Protein AF-A0A8T5KDR8-F1 (afdb_monomer)

Solvent-accessible surface area (backbone atoms only — not comparable to full-atom values): 15799 Å² total; per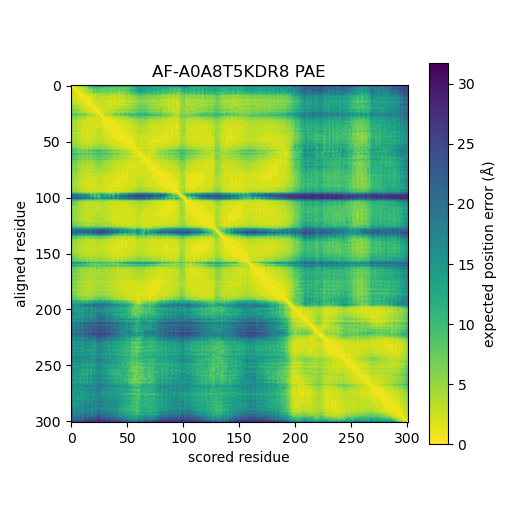-residue (Å²): 111,66,69,58,53,51,52,50,52,50,54,51,49,52,44,47,66,66,10,44,61,39,12,62,75,66,73,31,70,70,49,23,56,54,23,33,52,46,43,41,66,67,39,49,51,50,50,50,51,58,62,57,40,38,59,68,26,56,75,16,45,83,65,28,89,65,48,39,62,42,26,37,43,55,7,51,60,52,39,46,67,54,52,52,42,15,41,53,20,45,42,42,65,73,50,53,54,69,75,94,70,84,51,70,71,38,48,53,17,26,42,49,28,18,53,52,31,38,51,53,30,55,53,47,47,65,63,40,72,81,43,72,65,56,63,73,70,45,53,57,40,45,54,50,18,53,51,26,42,56,50,26,57,52,38,61,74,70,46,90,73,60,72,64,61,55,52,53,53,55,58,69,45,45,64,36,53,52,48,13,53,49,45,6,42,54,52,40,69,69,36,43,81,58,76,82,92,48,33,48,74,64,35,17,62,60,17,53,58,96,73,49,44,68,72,43,85,39,80,53,96,92,38,84,40,83,36,25,69,63,57,50,38,49,53,53,30,51,52,52,38,46,72,77,42,47,68,63,37,44,23,50,50,57,52,44,66,26,43,26,36,63,55,18,70,68,47,80,48,43,67,53,7,40,52,49,46,59,68,40,44,68,60,42,54,52,32,44,51,55,45,49,55,49,56,56,50,61,76,75,108

Radius of gyration: 24.49 Å; Cα contacts (8 Å, |Δi|>4): 351; chains: 1; bounding box: 50×41×76 Å

Secondary structure (DSSP, 8-state):
-HHHHHHHHHHHHHHHHHHHHHHHHHT-HHHHHHHHHHHIIIIIHHHHHHHHGGGGS-SSGGG-TTGGGGGHHHHGGGGHHHHHHHHHHHIIIIII---SS--HHHHHHHHHHHHHHHHHHHHHHHHHTTSTT-GGGGHHHHHHHHHHHHHHHHHHHH----HHHHHHHHHHHHHHHHHHHHHHHHHHHHS-SSPPS--HHHHHTTS-HHHH--EEEEEETTEEEEEEHHHHHHHHHHHHHHHH-HHHHHHHHHHHHHHHHHHHHT--SHHHHHHHHHHHHHHHHHHHHHHHHHHHHHTT-

Sequence (301 aa):
MEFIIASWAIVTGIILGLSLPPALRAKSWRQFFTSAILAVVGILFPLFTFVMSVFLVPEWKGGCHHGWLDCFHVGKLALTPLVLWACGAFYIVQILKPEPKPRVWVDLGVLVGAVTSTACFILGLVIHAFQDGMAWWLLVPFYVAVWYSVLCVRAIRASGLGPVAYLITLAGSLPLWAISMFWSKNHYLSLPDNPPDCFVVTAALRGHEPIVGPFSDVERRGVPRIANSQLATFWKFERLWSLHCPRTHRLFRGTYNRVGPQIAARITSRITADLVYLLLKPAEAFAATIVWFDELKERRT

Foldseek 3Di:
DVVVVVVVVVVVVQLCVLQVVLCVVVVDPVLSVQRSVCCVLQPVVLVCLLLVCCLLAFQAQVLQPPQLLSLLSQLCVLCVVLSVLLSVLSSCVPRNN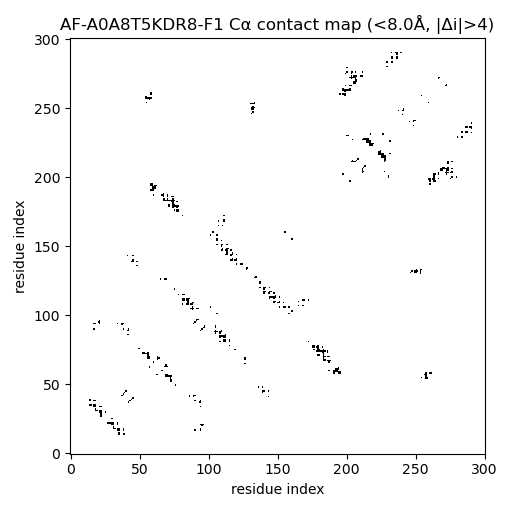DPDDDDLSSLLSLLSQLVSLVVVLVSVCVRCVPAQACVVSSPSSVVSNVVSVVVNVVSVVSDPDDPVSNVVSVVVSVVSVVSSSVRSNVVSVPHHNDQDPDFLLRLLCLADCVQQD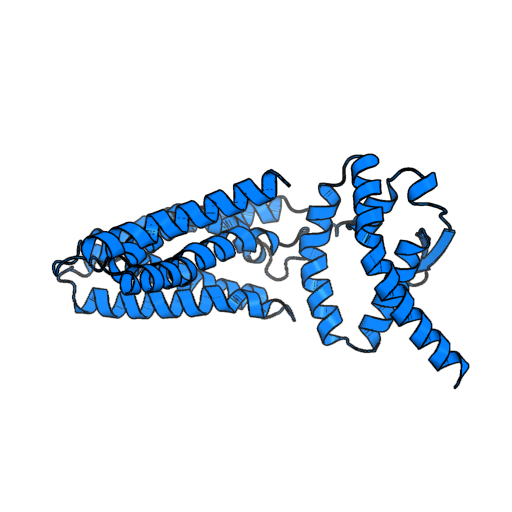DWDWDDDPNDTDIHHPLVVLVSLLLVVCCVPPVSVSSNVCSSRSRNGSVVSVVSDDNVSSSVSSVVCVVVSVVSNVVSVVVVVVVVVD

pLDDT: mean 88.96, std 8.64, range [55.06, 98.25]

Mean predicted aligned error: 8.57 Å

Nearest PDB structures (foldseek):
  7eja-assembly1_R  TM=3.301E-01  e=1.386E+00  Homo sapiens
  3zx6-assembly1_B  TM=1.838E-01  e=2.241E+00  Archaeoglobus fulgidus DSM 4304

Structure (mmCIF, N/CA/C/O backbone):
data_AF-A0A8T5KDR8-F1
#
_entry.id   AF-A0A8T5KDR8-F1
#
loop_
_atom_site.group_PDB
_atom_site.id
_atom_site.type_symbol
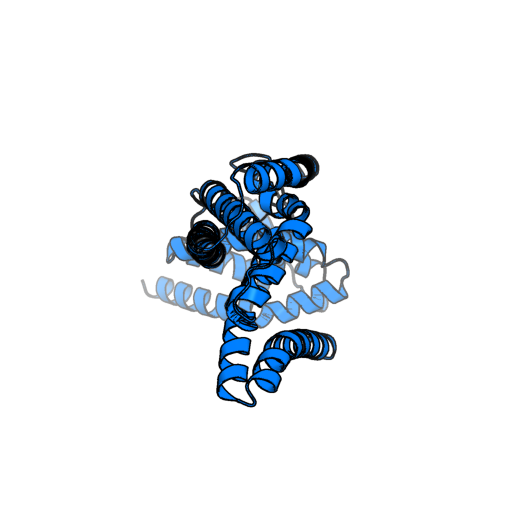_atom_site.label_atom_id
_atom_site.label_alt_id
_atom_site.label_comp_id
_atom_site.label_asym_id
_atom_site.label_entity_id
_atom_site.label_seq_id
_atom_site.pdbx_PDB_ins_code
_atom_site.Cartn_x
_atom_site.Cartn_y
_atom_site.Cartn_z
_atom_site.occupancy
_atom_site.B_iso_or_equiv
_atom_site.auth_seq_id
_atom_site.auth_comp_id
_atom_site.auth_asym_id
_atom_site.auth_atom_id
_atom_site.pdbx_PDB_model_num
ATOM 1 N N . MET A 1 1 ? 15.204 -20.975 -0.986 1.00 64.94 1 MET A N 1
ATOM 2 C CA . MET A 1 1 ? 14.194 -21.817 -0.305 1.00 64.94 1 MET A CA 1
ATOM 3 C C . MET A 1 1 ? 14.026 -21.406 1.157 1.00 64.94 1 MET A C 1
ATOM 5 O O . MET A 1 1 ? 12.906 -21.125 1.559 1.00 64.94 1 MET A O 1
ATOM 9 N N . GLU A 1 2 ? 15.114 -21.242 1.913 1.00 71.88 2 GLU A N 1
ATOM 10 C CA . GLU A 1 2 ? 15.090 -20.835 3.333 1.00 71.88 2 GLU A CA 1
ATOM 11 C C . GLU A 1 2 ? 14.379 -19.501 3.611 1.00 71.88 2 GLU A C 1
ATOM 13 O O . GLU A 1 2 ? 13.547 -19.431 4.506 1.00 71.88 2 GLU A O 1
ATOM 18 N N . PHE A 1 3 ? 14.615 -18.465 2.798 1.00 66.88 3 PHE A N 1
ATOM 19 C CA . PHE A 1 3 ? 13.948 -17.163 2.959 1.00 66.88 3 PHE A CA 1
ATOM 20 C C . PHE A 1 3 ? 12.416 -17.243 2.829 1.00 66.88 3 PHE A C 1
ATOM 22 O O . PHE A 1 3 ? 11.678 -16.585 3.563 1.00 66.88 3 PHE A O 1
ATOM 29 N N . ILE A 1 4 ? 11.931 -18.078 1.905 1.00 70.25 4 ILE A N 1
ATOM 30 C CA . ILE A 1 4 ? 10.496 -18.291 1.687 1.00 70.25 4 ILE A CA 1
ATOM 31 C C . ILE A 1 4 ? 9.903 -19.015 2.898 1.00 70.25 4 ILE A C 1
ATOM 33 O O . ILE A 1 4 ? 8.888 -18.578 3.432 1.00 70.25 4 ILE A O 1
ATOM 37 N N . ILE A 1 5 ? 10.570 -20.068 3.375 1.00 75.38 5 ILE A N 1
ATOM 38 C CA . ILE A 1 5 ? 10.146 -20.833 4.555 1.00 75.38 5 ILE A CA 1
ATOM 39 C C . ILE A 1 5 ? 10.107 -19.936 5.800 1.00 75.38 5 ILE A C 1
ATOM 41 O O . ILE A 1 5 ? 9.108 -19.934 6.516 1.00 75.38 5 ILE A O 1
ATOM 45 N N . ALA A 1 6 ? 11.141 -19.120 6.021 1.00 77.56 6 ALA A N 1
ATOM 46 C CA . ALA A 1 6 ? 11.198 -18.179 7.137 1.00 77.56 6 ALA A CA 1
ATOM 47 C C . ALA A 1 6 ? 10.066 -17.139 7.077 1.00 77.56 6 ALA A C 1
ATOM 49 O O . ALA A 1 6 ? 9.417 -16.867 8.085 1.00 77.56 6 ALA A O 1
ATOM 50 N N . SER A 1 7 ? 9.774 -16.606 5.887 1.00 76.56 7 SER A N 1
ATOM 51 C CA . SER A 1 7 ? 8.686 -15.640 5.690 1.00 76.56 7 SER A CA 1
ATOM 52 C C . SER A 1 7 ? 7.318 -16.250 6.007 1.00 76.56 7 SER A C 1
ATOM 54 O O . SER A 1 7 ? 6.517 -15.645 6.720 1.00 76.56 7 SER A O 1
ATOM 56 N N . TRP A 1 8 ? 7.062 -17.474 5.536 1.00 83.31 8 TRP A N 1
ATOM 57 C CA . TRP A 1 8 ? 5.826 -18.192 5.852 1.00 83.31 8 TRP A CA 1
ATOM 58 C C . TRP A 1 8 ? 5.717 -18.525 7.338 1.00 83.31 8 TRP A C 1
ATOM 60 O O . TRP A 1 8 ? 4.655 -18.322 7.916 1.00 83.31 8 TRP A O 1
ATOM 70 N N . ALA A 1 9 ? 6.811 -18.937 7.982 1.00 85.69 9 ALA A N 1
ATOM 71 C CA . ALA A 1 9 ? 6.829 -19.207 9.417 1.00 85.69 9 ALA A CA 1
ATOM 72 C C . ALA A 1 9 ? 6.465 -17.964 10.247 1.00 85.69 9 ALA A C 1
ATOM 74 O O . ALA A 1 9 ? 5.688 -18.073 11.195 1.00 85.69 9 ALA A O 1
ATOM 75 N N . ILE A 1 10 ? 6.955 -16.779 9.864 1.00 88.12 10 ILE A N 1
ATOM 76 C CA . ILE A 1 10 ? 6.603 -15.510 10.522 1.00 88.12 10 ILE A CA 1
ATOM 77 C C . ILE A 1 10 ? 5.111 -15.213 10.354 1.00 88.12 10 ILE A C 1
ATOM 79 O O . ILE A 1 10 ? 4.425 -14.943 11.340 1.00 88.12 10 ILE A O 1
ATOM 83 N N . VAL A 1 11 ? 4.587 -15.290 9.127 1.00 87.62 11 VAL A N 1
ATOM 84 C CA . VAL A 1 11 ? 3.165 -15.020 8.854 1.00 87.62 11 VAL A CA 1
ATOM 85 C C . VAL A 1 11 ? 2.273 -15.992 9.625 1.00 87.62 11 VAL A C 1
ATOM 87 O O . VAL A 1 11 ? 1.337 -15.563 10.302 1.00 87.62 11 VAL A O 1
ATOM 90 N N . THR A 1 12 ? 2.585 -17.288 9.591 1.00 89.06 12 THR A N 1
ATOM 91 C CA . THR A 1 12 ? 1.861 -18.312 10.352 1.00 89.06 12 THR A CA 1
ATOM 92 C C . THR A 1 12 ? 1.952 -18.053 11.854 1.00 89.06 12 THR A C 1
ATOM 94 O O . THR A 1 12 ? 0.930 -18.101 12.535 1.00 89.06 12 THR A O 1
ATOM 97 N N . GLY A 1 13 ? 3.133 -17.707 12.370 1.00 92.19 13 GLY A N 1
ATOM 98 C CA . GLY A 1 13 ? 3.337 -17.364 13.776 1.00 92.19 13 GLY A CA 1
ATOM 99 C C . GLY A 1 13 ? 2.479 -16.182 14.229 1.00 92.19 13 GLY A C 1
ATOM 100 O O . GLY A 1 13 ? 1.849 -16.256 15.282 1.00 92.19 13 GLY A O 1
ATOM 101 N N . ILE A 1 14 ? 2.372 -15.126 13.415 1.00 92.00 14 ILE A N 1
ATOM 102 C CA . ILE A 1 14 ? 1.524 -13.966 13.725 1.00 92.00 14 ILE A CA 1
ATOM 103 C C . ILE A 1 14 ? 0.040 -14.352 13.710 1.00 92.00 14 ILE A C 1
ATOM 105 O O . ILE A 1 14 ? -0.691 -13.996 14.635 1.00 92.00 14 ILE A O 1
ATOM 109 N N . ILE A 1 15 ? -0.418 -15.106 12.703 1.00 92.88 15 ILE A N 1
ATOM 110 C CA . ILE A 1 15 ? -1.815 -15.569 12.639 1.00 92.88 15 ILE A CA 1
ATOM 111 C C . ILE A 1 15 ? -2.150 -16.400 13.877 1.00 92.88 15 ILE A C 1
ATOM 113 O O . ILE A 1 15 ? -3.181 -16.161 14.508 1.00 92.88 15 ILE A O 1
ATOM 117 N N . LEU A 1 16 ? -1.283 -17.342 14.255 1.00 92.75 16 LEU A N 1
ATOM 118 C CA . LEU A 1 16 ? -1.459 -18.158 15.455 1.00 92.75 16 LEU A CA 1
ATOM 119 C C . LEU A 1 16 ? -1.471 -17.292 16.719 1.00 92.75 16 LEU A C 1
ATOM 121 O O . LEU A 1 16 ? -2.388 -17.417 17.524 1.00 92.75 16 LEU A O 1
ATOM 125 N N . GLY A 1 17 ? -0.526 -16.362 16.866 1.00 92.44 17 GLY A N 1
ATOM 126 C CA . GLY A 1 17 ? -0.451 -15.467 18.024 1.00 92.44 17 GLY A CA 1
ATOM 127 C C . GLY A 1 17 ? -1.697 -14.596 18.216 1.00 92.44 17 GLY A C 1
ATOM 128 O O . GLY A 1 17 ? -2.111 -14.364 19.349 1.00 92.44 17 GLY A O 1
ATOM 129 N N . LEU A 1 18 ? -2.335 -14.160 17.126 1.00 93.31 18 LEU A N 1
ATOM 130 C CA . LEU A 1 18 ? -3.570 -13.371 17.173 1.00 93.31 18 LEU A CA 1
ATOM 131 C C . LEU A 1 18 ? -4.828 -14.244 17.354 1.00 93.31 18 LEU A C 1
ATOM 133 O O . LEU A 1 18 ? -5.781 -13.846 18.016 1.00 93.31 18 LEU A O 1
ATOM 137 N N . SER A 1 19 ? -4.872 -15.442 16.777 1.00 93.12 19 SER A N 1
ATOM 138 C CA . SER A 1 19 ? -6.090 -16.272 16.768 1.00 93.12 19 SER A CA 1
ATOM 139 C C . SER A 1 19 ? -6.195 -17.265 17.925 1.00 93.12 19 SER A C 1
ATOM 141 O O . SER A 1 19 ? -7.303 -17.666 18.290 1.00 93.12 19 SER A O 1
ATOM 143 N N . LEU A 1 20 ? -5.074 -17.648 18.538 1.00 91.94 20 LEU A N 1
ATOM 144 C CA . LEU A 1 20 ? -5.041 -18.643 19.607 1.00 91.94 20 LEU A CA 1
ATOM 145 C C . LEU A 1 20 ? -5.607 -18.127 20.945 1.00 91.94 20 LEU A C 1
ATOM 147 O O . LEU A 1 20 ? -6.417 -18.842 21.535 1.00 91.94 20 LEU A O 1
ATOM 151 N N . PRO A 1 21 ? -5.298 -16.905 21.428 1.00 92.12 21 PRO A N 1
ATOM 152 C CA . PRO A 1 21 ? -5.856 -16.404 22.687 1.00 92.12 21 PRO A CA 1
ATOM 153 C C . PRO A 1 21 ? -7.398 -16.418 22.771 1.00 92.12 21 PRO A C 1
ATOM 155 O O . PRO A 1 21 ? -7.924 -16.944 23.759 1.00 92.12 21 PRO A O 1
ATOM 158 N N . PRO A 1 22 ? -8.165 -15.918 21.773 1.00 88.94 22 PRO A N 1
ATOM 159 C CA . PRO A 1 22 ? -9.626 -16.002 21.823 1.00 88.94 22 PRO A CA 1
ATOM 160 C C . PRO A 1 22 ? -10.134 -17.445 21.699 1.00 88.94 22 PRO A C 1
ATOM 162 O O . PRO A 1 22 ? -11.137 -17.794 22.323 1.00 88.94 22 PRO A O 1
ATOM 165 N N . ALA A 1 23 ? -9.440 -18.303 20.945 1.00 90.00 23 ALA A N 1
ATOM 166 C CA . ALA A 1 23 ? -9.793 -19.714 20.808 1.00 90.00 23 ALA A CA 1
ATOM 167 C C . ALA A 1 23 ? -9.641 -20.488 22.121 1.00 90.00 23 ALA A C 1
ATOM 169 O O . ALA A 1 23 ? -10.533 -21.255 22.484 1.00 90.00 23 ALA A O 1
ATOM 170 N N . LEU A 1 24 ? -8.545 -20.251 22.849 1.00 90.56 24 LEU A N 1
ATOM 171 C CA . LEU A 1 24 ? -8.293 -20.845 24.160 1.00 90.56 24 LEU A CA 1
ATOM 172 C C . LEU A 1 24 ? -9.317 -20.361 25.189 1.00 90.56 24 LEU A C 1
ATOM 174 O O . LEU A 1 24 ? -9.856 -21.174 25.938 1.00 90.56 24 LEU A O 1
ATOM 178 N N . ARG A 1 25 ? -9.653 -19.062 25.182 1.00 88.25 25 ARG A N 1
ATOM 179 C CA . ARG A 1 25 ? -10.674 -18.494 26.079 1.00 88.25 25 ARG A CA 1
ATOM 180 C C . ARG A 1 25 ? -12.060 -19.093 25.833 1.00 88.25 25 ARG A C 1
ATOM 182 O O . ARG A 1 25 ? -12.767 -19.394 26.788 1.00 88.25 25 ARG A O 1
ATOM 189 N N . ALA A 1 26 ? -12.439 -19.280 24.570 1.00 87.69 26 ALA A N 1
ATOM 190 C CA . ALA A 1 26 ? -13.730 -19.851 24.185 1.00 87.69 26 ALA A CA 1
ATOM 191 C C . ALA A 1 26 ? -13.743 -21.392 24.134 1.00 87.69 26 ALA A C 1
ATOM 193 O O . ALA A 1 26 ? -14.794 -21.974 23.872 1.00 87.69 26 ALA A O 1
ATOM 194 N N . LYS A 1 27 ? -12.586 -22.049 24.317 1.00 89.31 27 LYS A N 1
ATOM 195 C CA . LYS A 1 27 ? -12.373 -23.494 24.108 1.00 89.31 27 LYS A CA 1
ATOM 196 C C . LYS A 1 27 ? -12.991 -24.007 22.793 1.00 89.31 27 LYS A C 1
ATOM 198 O O . LYS A 1 27 ? -13.597 -25.074 22.756 1.00 89.31 27 LYS A O 1
ATOM 203 N N . SER A 1 28 ? -12.871 -23.233 21.709 1.00 91.75 28 SER A N 1
ATOM 204 C CA . SER A 1 28 ? -13.583 -23.490 20.448 1.00 91.75 28 SER A CA 1
ATOM 205 C C . SER A 1 28 ? -12.704 -23.292 19.215 1.00 91.75 28 SER A C 1
ATOM 207 O O . SER A 1 2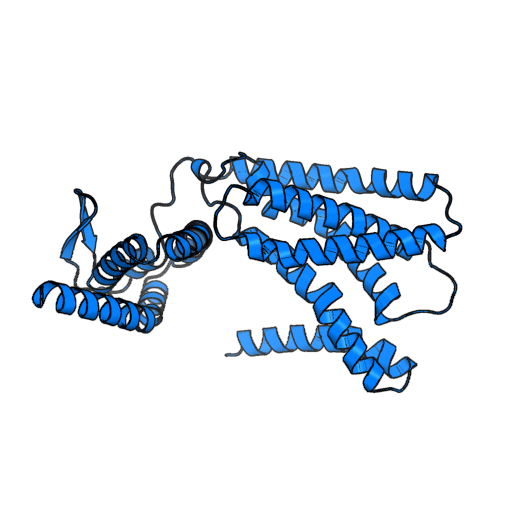8 ? -12.208 -22.197 18.946 1.00 91.75 28 SER A O 1
ATOM 209 N N . TRP A 1 29 ? -12.601 -24.338 18.391 1.00 90.31 29 TRP A N 1
ATOM 210 C CA . TRP A 1 29 ? -11.927 -24.285 17.089 1.00 90.31 29 TRP A CA 1
ATOM 211 C C . TRP A 1 29 ? -12.653 -23.396 16.074 1.00 90.31 29 TRP A C 1
ATOM 213 O O . TRP A 1 29 ? -12.018 -22.771 15.230 1.00 90.31 29 TRP A O 1
ATOM 223 N N . ARG A 1 30 ? -13.981 -23.254 16.174 1.00 90.62 30 ARG A N 1
ATOM 224 C CA . ARG A 1 30 ? -14.721 -22.304 15.324 1.00 90.62 30 ARG A CA 1
ATOM 225 C C . ARG A 1 30 ? -14.292 -20.864 15.607 1.00 90.62 30 ARG A C 1
ATOM 227 O O . ARG A 1 30 ? -14.120 -20.077 14.676 1.00 90.62 30 ARG A O 1
ATOM 234 N N . GLN A 1 31 ? -14.064 -20.537 16.882 1.00 91.00 31 GLN A N 1
ATOM 235 C CA . GLN A 1 31 ? -13.554 -19.226 17.280 1.00 91.00 31 GLN A CA 1
ATOM 236 C C . GLN A 1 31 ? -12.124 -19.006 16.775 1.00 91.00 31 GLN A C 1
ATOM 238 O O . GLN A 1 31 ? -11.821 -17.900 16.333 1.00 91.00 31 GLN A O 1
ATOM 243 N N . PHE A 1 32 ? -11.278 -20.043 16.770 1.00 93.25 32 PHE A N 1
ATOM 244 C CA . PHE A 1 32 ? -9.942 -19.988 16.169 1.00 93.25 32 PHE A CA 1
ATOM 245 C C . PHE A 1 32 ? -9.997 -19.579 14.693 1.00 93.25 32 PHE A C 1
ATOM 247 O O . PHE A 1 32 ? -9.437 -18.546 14.332 1.00 93.25 32 PHE A O 1
ATOM 254 N N . PHE A 1 33 ? -10.727 -20.321 13.851 1.00 94.19 33 PHE A N 1
ATOM 255 C CA . PHE A 1 33 ? -10.805 -20.026 12.413 1.00 94.19 33 PHE A CA 1
ATOM 256 C C . PHE A 1 33 ? -11.415 -18.649 12.133 1.00 94.19 33 PHE A C 1
ATOM 258 O O . PHE A 1 33 ? -10.910 -17.907 11.293 1.00 94.19 33 PHE A O 1
ATOM 265 N N . THR A 1 34 ? -12.451 -18.266 12.882 1.00 93.69 34 THR A N 1
ATOM 266 C CA . THR A 1 34 ? -13.064 -16.935 12.754 1.00 93.69 34 THR A CA 1
ATOM 267 C C . THR A 1 34 ? -12.065 -15.831 13.111 1.00 93.69 34 THR A C 1
ATOM 269 O O . THR A 1 34 ? -11.929 -14.849 12.384 1.00 93.69 34 THR A O 1
ATOM 272 N N . SER A 1 35 ? -11.316 -16.011 14.202 1.00 93.69 35 SER A N 1
ATOM 273 C CA . SER A 1 35 ? -10.284 -15.068 14.652 1.00 93.69 35 SER A CA 1
ATOM 274 C C . SER A 1 35 ? -9.114 -14.992 13.673 1.00 93.69 35 SER A C 1
ATOM 276 O O . SER A 1 35 ? -8.600 -13.906 13.432 1.00 93.69 35 SER A O 1
ATOM 278 N N . ALA A 1 36 ? -8.723 -16.117 13.070 1.00 94.56 36 ALA A N 1
ATOM 279 C CA . ALA A 1 36 ? -7.682 -16.170 12.048 1.00 94.56 36 ALA A CA 1
ATOM 280 C C . ALA A 1 36 ? -8.088 -15.388 10.790 1.00 94.56 36 ALA A C 1
ATOM 282 O O . ALA A 1 36 ? -7.317 -14.556 10.317 1.00 94.56 36 ALA A O 1
ATOM 283 N N . ILE A 1 37 ? -9.317 -15.577 10.293 1.00 96.25 37 ILE A N 1
ATOM 284 C CA . ILE A 1 37 ? -9.840 -14.816 9.145 1.00 96.25 37 ILE A CA 1
ATOM 285 C C . ILE A 1 37 ? -9.878 -13.317 9.467 1.00 96.25 37 ILE A C 1
ATOM 287 O O . ILE A 1 37 ? -9.397 -12.504 8.678 1.00 96.25 37 ILE A O 1
ATOM 291 N N . LEU A 1 38 ? -10.392 -12.941 10.641 1.00 95.62 38 LEU A N 1
ATOM 292 C CA . LEU A 1 38 ? -10.438 -11.541 11.072 1.00 95.62 38 LEU A CA 1
ATOM 293 C C . LEU A 1 38 ? -9.041 -10.931 11.241 1.00 95.62 38 LEU A C 1
ATOM 295 O O . LEU A 1 38 ? -8.848 -9.770 10.889 1.00 95.62 38 LEU A O 1
ATOM 299 N N . ALA A 1 39 ? -8.059 -11.689 11.733 1.00 95.69 39 ALA A N 1
ATOM 300 C CA . ALA A 1 39 ? -6.674 -11.235 11.838 1.00 95.69 39 ALA A CA 1
ATOM 301 C C . ALA A 1 39 ? -6.052 -11.000 10.456 1.00 95.69 39 ALA A C 1
ATOM 303 O O . ALA A 1 39 ? -5.393 -9.983 10.236 1.00 95.69 39 ALA A O 1
ATOM 304 N N . VAL A 1 40 ? -6.299 -11.898 9.500 1.00 95.12 40 VAL A N 1
ATOM 305 C CA . VAL A 1 40 ? -5.804 -11.745 8.127 1.00 95.12 40 VAL A CA 1
ATOM 306 C C . VAL A 1 40 ? -6.425 -10.518 7.461 1.00 95.12 40 VAL A C 1
ATOM 308 O O . VAL A 1 40 ? -5.699 -9.642 6.996 1.00 95.12 40 VAL A O 1
ATOM 311 N N . VAL A 1 41 ? -7.754 -10.417 7.451 1.00 96.38 41 VAL A N 1
ATOM 312 C CA . VAL A 1 41 ? -8.473 -9.362 6.714 1.00 96.38 41 VAL A CA 1
ATOM 313 C C . VAL A 1 41 ? -8.406 -8.007 7.426 1.00 96.38 41 VAL A C 1
ATOM 315 O O . VAL A 1 41 ? -8.332 -6.968 6.772 1.00 96.38 41 VAL A O 1
ATOM 318 N N . GLY A 1 42 ? -8.434 -7.992 8.758 1.00 94.81 42 GLY A N 1
ATOM 319 C CA . GLY A 1 42 ? -8.506 -6.769 9.560 1.00 94.81 42 GLY A CA 1
ATOM 320 C C . GLY A 1 42 ? -7.159 -6.208 10.016 1.00 94.81 42 GLY A C 1
ATOM 321 O O . GLY A 1 42 ? -7.092 -5.035 10.377 1.00 94.81 42 GLY A O 1
ATOM 322 N N . ILE A 1 43 ? -6.087 -7.012 10.004 1.00 96.38 43 ILE A N 1
ATOM 323 C CA . ILE A 1 43 ? -4.763 -6.595 10.496 1.00 96.38 43 ILE A CA 1
ATOM 324 C C . ILE A 1 43 ? -3.681 -6.849 9.447 1.00 96.38 43 ILE A C 1
ATOM 326 O O . ILE A 1 43 ? -3.064 -5.897 8.973 1.00 96.38 43 ILE A O 1
ATOM 330 N N . LEU A 1 44 ? -3.459 -8.102 9.040 1.00 95.25 44 LEU A N 1
ATOM 331 C CA . LEU A 1 44 ? -2.317 -8.443 8.183 1.00 95.25 44 LEU A CA 1
ATOM 332 C C . LEU A 1 44 ? -2.415 -7.828 6.790 1.00 95.25 44 LEU A C 1
ATOM 334 O O . LEU A 1 44 ? -1.460 -7.210 6.331 1.00 95.25 44 LEU A O 1
ATOM 338 N N . PHE A 1 45 ? -3.555 -7.969 6.118 1.00 94.31 45 PHE A N 1
ATOM 339 C CA . PHE A 1 45 ? -3.723 -7.466 4.758 1.00 94.31 45 PHE A CA 1
ATOM 340 C C . PHE A 1 45 ? -3.717 -5.925 4.681 1.00 94.31 45 PHE A C 1
ATOM 342 O O . PHE A 1 45 ? -3.042 -5.379 3.799 1.00 94.31 45 PHE A O 1
ATOM 349 N N . PRO A 1 46 ? -4.342 -5.195 5.630 1.00 96.56 46 PRO A N 1
ATOM 350 C CA . PRO A 1 46 ? -4.180 -3.748 5.752 1.00 96.56 46 PRO A CA 1
ATOM 351 C C . PRO A 1 46 ? -2.738 -3.312 6.017 1.00 96.56 46 PRO A C 1
ATOM 353 O O . PRO A 1 46 ? -2.258 -2.412 5.332 1.00 96.56 46 PRO A O 1
ATOM 356 N N . LEU A 1 47 ? -2.026 -3.953 6.954 1.00 96.19 47 LEU A N 1
ATOM 357 C CA . LEU A 1 47 ? -0.624 -3.625 7.249 1.00 96.19 47 LEU A CA 1
ATOM 358 C C . LEU A 1 47 ? 0.285 -3.902 6.051 1.00 96.19 47 LEU A C 1
ATOM 360 O O . LEU A 1 47 ? 1.111 -3.064 5.696 1.00 96.19 47 LEU A O 1
ATOM 364 N N . PHE A 1 48 ? 0.092 -5.042 5.388 1.00 93.94 48 PHE A N 1
ATOM 365 C CA . PHE A 1 48 ? 0.800 -5.376 4.159 1.00 93.94 48 PHE A CA 1
ATOM 366 C C . PHE A 1 48 ? 0.569 -4.306 3.094 1.00 93.94 48 PHE A C 1
ATOM 368 O O . PHE A 1 48 ? 1.524 -3.763 2.552 1.00 93.94 48 PHE A O 1
ATOM 375 N N . THR A 1 49 ? -0.687 -3.937 2.837 1.00 93.00 49 THR A N 1
ATOM 376 C CA . THR A 1 49 ? -1.006 -2.913 1.833 1.00 93.00 49 THR A CA 1
ATOM 377 C C . THR A 1 49 ? -0.431 -1.549 2.214 1.00 93.00 49 THR A C 1
ATOM 379 O O . THR A 1 49 ? 0.103 -0.837 1.362 1.00 93.00 49 THR A O 1
ATOM 382 N N . PHE A 1 50 ? -0.495 -1.188 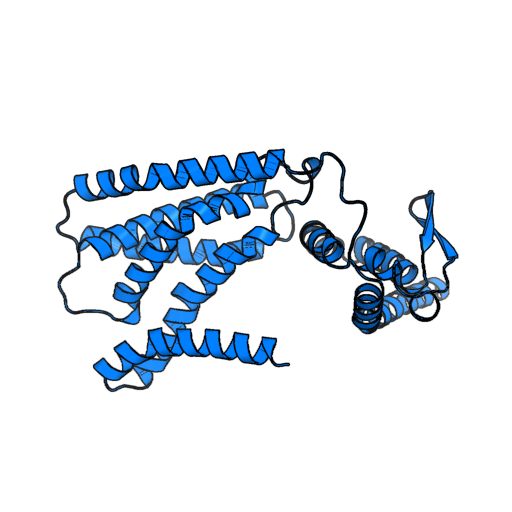3.496 1.00 94.88 50 PHE A N 1
ATOM 383 C CA . PHE A 1 50 ? 0.066 0.050 4.023 1.00 94.88 50 PHE A CA 1
ATOM 384 C C . PHE A 1 50 ? 1.574 0.142 3.765 1.00 94.88 50 PHE A C 1
ATOM 386 O O . PHE A 1 50 ? 2.024 1.154 3.235 1.00 94.88 50 PHE A O 1
ATOM 393 N N . VAL A 1 51 ? 2.333 -0.921 4.041 1.00 93.06 51 VAL A N 1
ATOM 394 C CA . VAL A 1 51 ? 3.786 -0.959 3.809 1.00 93.06 51 VAL A CA 1
ATOM 395 C C . VAL A 1 51 ? 4.117 -1.052 2.318 1.00 93.06 51 VAL A C 1
ATOM 397 O O . VAL A 1 51 ? 4.911 -0.269 1.806 1.00 93.06 51 VAL A O 1
ATOM 400 N N . MET A 1 52 ? 3.484 -1.969 1.586 1.00 88.81 52 MET A N 1
ATOM 401 C CA . MET A 1 52 ? 3.831 -2.253 0.186 1.00 88.81 52 MET A CA 1
ATOM 402 C C . MET A 1 52 ? 3.475 -1.118 -0.768 1.00 88.81 52 MET A C 1
ATOM 404 O O . MET A 1 52 ? 4.078 -0.982 -1.828 1.00 88.81 52 MET A O 1
ATOM 408 N N . SER A 1 53 ? 2.533 -0.263 -0.391 1.00 89.44 53 SER A N 1
ATOM 409 C CA . SER A 1 53 ? 2.198 0.910 -1.194 1.00 89.44 53 SER A CA 1
ATOM 410 C C . SER A 1 53 ? 3.357 1.897 -1.398 1.00 89.44 53 SER A C 1
ATOM 412 O O . SER A 1 53 ? 3.288 2.698 -2.322 1.00 89.44 53 SER A O 1
ATOM 414 N N . VAL A 1 54 ? 4.437 1.829 -0.605 1.00 88.69 54 VAL A N 1
ATOM 415 C CA . VAL A 1 54 ? 5.673 2.609 -0.824 1.00 88.69 54 VAL A CA 1
ATOM 416 C C . VAL A 1 54 ? 6.225 2.394 -2.235 1.00 88.69 54 VAL A C 1
ATOM 418 O O . VAL A 1 54 ? 6.700 3.332 -2.865 1.00 88.69 54 VAL A O 1
ATOM 421 N N . PHE A 1 55 ? 6.075 1.186 -2.783 1.00 83.19 55 PHE A N 1
ATOM 422 C CA . PHE A 1 55 ? 6.496 0.852 -4.147 1.00 83.19 55 PHE A CA 1
ATOM 423 C C . PHE A 1 55 ? 5.621 1.491 -5.242 1.00 83.19 55 PHE A C 1
ATOM 425 O O . PHE A 1 55 ? 5.889 1.323 -6.429 1.00 83.19 55 PHE A O 1
ATOM 432 N N . LEU A 1 56 ? 4.563 2.217 -4.865 1.00 82.69 56 LEU A N 1
ATOM 433 C CA . LEU A 1 56 ? 3.720 2.981 -5.785 1.00 82.69 56 LEU A CA 1
ATOM 434 C C . LEU A 1 56 ? 4.226 4.416 -5.997 1.00 82.69 56 LEU A C 1
ATOM 436 O O . LEU A 1 56 ? 3.670 5.124 -6.839 1.00 82.69 56 LEU A O 1
ATOM 440 N N . VAL A 1 57 ? 5.245 4.858 -5.252 1.00 85.19 57 VAL A N 1
ATOM 441 C CA . VAL A 1 57 ? 5.846 6.181 -5.454 1.00 85.19 57 VAL A CA 1
ATOM 442 C C . VAL A 1 57 ? 6.605 6.220 -6.791 1.00 85.19 57 VAL A C 1
ATOM 444 O O . VAL A 1 57 ? 7.276 5.246 -7.134 1.00 85.19 57 VAL A O 1
ATOM 447 N N . PRO A 1 58 ? 6.477 7.299 -7.587 1.00 82.94 58 PRO A N 1
ATOM 448 C CA . PRO A 1 58 ? 7.272 7.478 -8.799 1.00 82.94 58 PRO A CA 1
ATOM 449 C C . PRO A 1 58 ? 8.775 7.621 -8.516 1.00 82.94 58 PRO A C 1
ATOM 451 O O . PRO A 1 58 ? 9.174 8.252 -7.548 1.00 82.94 58 PRO A O 1
ATOM 454 N N . GLU A 1 59 ? 9.603 7.113 -9.428 1.00 80.81 59 GLU A N 1
ATOM 455 C CA . GLU A 1 59 ? 11.073 7.111 -9.302 1.00 80.81 59 GLU A CA 1
ATOM 456 C C . GLU A 1 59 ? 11.752 8.413 -9.750 1.00 80.81 59 GLU A C 1
ATOM 458 O O . GLU A 1 59 ? 12.969 8.537 -9.667 1.00 80.81 59 GLU A O 1
ATOM 463 N N . TRP A 1 60 ? 10.991 9.375 -10.272 1.00 83.38 60 TRP A N 1
ATOM 464 C CA . TRP A 1 60 ? 11.505 10.645 -10.784 1.00 83.38 60 TRP A CA 1
ATOM 465 C C . TRP A 1 60 ? 10.414 11.721 -10.740 1.00 83.38 60 TRP A C 1
ATOM 467 O O . TRP A 1 60 ? 9.220 11.397 -10.776 1.00 83.38 60 TRP A O 1
ATOM 477 N N . LYS A 1 61 ? 10.799 13.002 -10.695 1.00 85.25 61 LYS A N 1
ATOM 478 C CA . LYS A 1 61 ? 9.858 14.110 -10.450 1.00 85.25 61 LYS A CA 1
ATOM 479 C C . LYS A 1 61 ? 8.786 14.262 -11.523 1.00 85.25 61 LYS A C 1
ATOM 481 O O . LYS A 1 61 ? 7.637 14.518 -11.184 1.00 85.25 61 LYS A O 1
ATOM 486 N N . GLY A 1 62 ? 9.105 14.062 -12.802 1.00 82.25 62 GLY A N 1
ATOM 487 C CA . GLY A 1 62 ? 8.098 14.161 -13.866 1.00 82.25 62 GLY A CA 1
ATOM 488 C C . GLY A 1 62 ? 7.099 12.997 -13.900 1.00 82.25 62 GLY A C 1
ATOM 489 O O . GLY A 1 62 ? 6.113 13.066 -14.629 1.00 82.25 62 GLY A O 1
ATOM 490 N N . GLY A 1 63 ? 7.305 11.947 -13.094 1.00 80.19 63 GLY A N 1
ATOM 491 C CA . GLY A 1 63 ? 6.296 10.919 -12.823 1.00 80.19 63 GLY A CA 1
ATOM 492 C C . GLY A 1 63 ? 5.291 11.308 -11.729 1.00 80.19 63 GLY A C 1
ATOM 493 O O . GLY A 1 63 ? 4.310 10.587 -11.527 1.00 80.19 63 GLY A O 1
ATOM 494 N N . CYS A 1 64 ? 5.530 12.416 -11.021 1.00 85.81 64 CYS A N 1
ATOM 495 C CA . CYS A 1 64 ? 4.657 12.955 -9.984 1.00 85.81 64 CYS A CA 1
ATOM 496 C C . CYS A 1 64 ? 3.721 14.030 -10.566 1.00 85.81 64 CYS A C 1
ATOM 498 O O . CYS A 1 64 ? 4.072 15.206 -10.645 1.00 85.81 64 CYS A O 1
ATOM 500 N N . HIS A 1 65 ? 2.507 13.639 -10.945 1.00 86.19 65 HIS A N 1
ATOM 501 C CA . HIS A 1 65 ? 1.482 14.541 -11.477 1.00 86.19 65 HIS A CA 1
ATOM 502 C C . HIS A 1 65 ? 0.963 15.559 -10.449 1.00 86.19 65 HIS A C 1
ATOM 504 O O . HIS A 1 65 ? 0.585 16.666 -10.823 1.00 86.19 65 HIS A O 1
ATOM 510 N N . HIS A 1 66 ? 0.972 15.211 -9.161 1.00 89.50 66 HIS A N 1
ATOM 511 C CA . HIS A 1 66 ? 0.549 16.068 -8.048 1.00 89.50 66 HIS A CA 1
ATOM 512 C C . HIS A 1 66 ? 1.744 16.553 -7.212 1.00 89.50 66 HIS A C 1
ATOM 514 O O . HIS A 1 66 ? 1.601 16.909 -6.037 1.00 89.50 66 HIS A O 1
ATOM 520 N N . GLY A 1 67 ? 2.946 16.535 -7.795 1.00 89.44 67 GLY A N 1
ATOM 521 C CA . GLY A 1 67 ? 4.185 16.888 -7.111 1.00 89.44 67 GLY A CA 1
ATOM 522 C C . GLY A 1 67 ? 4.429 16.003 -5.887 1.00 89.44 67 GLY A C 1
ATOM 523 O O . GLY A 1 67 ? 4.317 14.779 -5.939 1.00 89.44 67 GLY A O 1
ATOM 524 N N . TRP A 1 68 ? 4.737 16.622 -4.748 1.00 93.00 68 TRP A N 1
ATOM 525 C CA . TRP A 1 68 ? 5.089 15.882 -3.534 1.00 93.00 68 TRP A CA 1
ATOM 526 C C . TRP A 1 68 ? 3.959 15.007 -2.971 1.00 93.00 68 TRP A C 1
ATOM 528 O O . TRP A 1 68 ? 4.245 14.075 -2.217 1.00 93.00 68 TRP A O 1
ATOM 538 N N . LEU A 1 69 ? 2.694 15.260 -3.333 1.00 92.50 69 LEU A N 1
ATOM 539 C CA . LEU A 1 69 ? 1.562 14.449 -2.872 1.00 92.50 69 LEU A CA 1
ATOM 540 C C . LEU A 1 69 ? 1.647 13.003 -3.374 1.00 92.50 69 LEU A C 1
ATOM 542 O O . LEU A 1 69 ? 1.285 12.089 -2.639 1.00 92.50 69 LEU A O 1
ATOM 546 N N . ASP A 1 70 ? 2.207 12.762 -4.562 1.00 88.88 70 ASP A N 1
ATOM 547 C CA . ASP A 1 70 ? 2.384 11.397 -5.081 1.00 88.88 70 ASP A CA 1
ATOM 548 C C . ASP A 1 70 ? 3.421 10.592 -4.273 1.00 88.88 70 ASP A C 1
ATOM 550 O O . ASP A 1 70 ? 3.428 9.360 -4.305 1.00 88.88 70 ASP A O 1
ATOM 554 N N . CYS A 1 71 ? 4.258 11.277 -3.484 1.00 91.94 71 CYS A N 1
ATOM 555 C CA . CYS A 1 71 ? 5.203 10.672 -2.543 1.00 91.94 71 CYS A CA 1
ATOM 556 C C . CYS A 1 71 ? 4.575 10.365 -1.171 1.00 91.94 71 CYS A C 1
ATOM 558 O O . CYS A 1 71 ? 5.265 9.875 -0.271 1.00 91.94 71 CYS A O 1
ATOM 560 N N . PHE A 1 72 ? 3.267 10.591 -0.992 1.00 94.88 72 PHE A N 1
ATOM 561 C CA . PHE A 1 72 ? 2.572 10.304 0.266 1.00 94.88 72 PHE A CA 1
ATOM 562 C C . PHE A 1 72 ? 2.667 8.837 0.690 1.00 94.88 72 PHE A C 1
ATOM 564 O O . PHE A 1 72 ? 2.656 8.545 1.884 1.00 94.88 72 PHE A O 1
ATOM 571 N N . HIS A 1 73 ? 2.801 7.891 -0.247 1.00 91.56 73 HIS A N 1
ATOM 572 C CA . HIS A 1 73 ? 2.955 6.480 0.127 1.00 91.56 73 HIS A CA 1
ATOM 573 C C . HIS A 1 73 ? 4.234 6.204 0.929 1.00 91.56 73 HIS A C 1
ATOM 575 O O . HIS A 1 73 ? 4.227 5.278 1.734 1.00 91.56 73 HIS A O 1
ATOM 581 N N . VAL A 1 74 ? 5.280 7.025 0.776 1.00 93.62 74 VAL A N 1
ATOM 582 C CA . VAL A 1 74 ? 6.463 7.019 1.655 1.00 93.62 74 VAL A CA 1
ATOM 583 C C . VAL A 1 74 ? 6.173 7.787 2.941 1.00 93.62 74 VAL A C 1
ATOM 585 O O . VAL A 1 74 ? 6.413 7.277 4.033 1.00 93.62 74 VAL A O 1
ATOM 588 N N . GLY A 1 75 ? 5.621 8.998 2.839 1.00 95.19 75 GLY A N 1
ATOM 589 C CA . GLY A 1 75 ? 5.395 9.841 4.013 1.00 95.19 75 GLY A CA 1
ATOM 590 C C . GLY A 1 75 ? 4.460 9.224 5.046 1.00 95.19 75 GLY A C 1
ATOM 591 O O . GLY A 1 75 ? 4.727 9.296 6.246 1.00 95.19 75 GLY A O 1
ATOM 592 N N . LYS A 1 76 ? 3.421 8.510 4.603 1.00 95.56 76 LYS A N 1
ATOM 593 C CA . LYS A 1 76 ? 2.466 7.862 5.504 1.00 95.56 76 LYS A CA 1
ATOM 594 C C . LYS A 1 76 ? 3.098 6.829 6.426 1.00 95.56 76 LYS A C 1
ATOM 596 O O . LYS A 1 76 ? 2.485 6.529 7.441 1.00 95.56 76 LYS A O 1
ATOM 601 N N . LEU A 1 77 ? 4.309 6.332 6.154 1.00 96.69 77 LEU A N 1
ATOM 602 C CA . LEU A 1 77 ? 5.041 5.480 7.098 1.00 96.69 77 LEU A CA 1
ATOM 603 C C . LEU A 1 77 ? 5.273 6.169 8.452 1.00 96.69 77 LEU A C 1
ATOM 605 O O . LEU A 1 77 ? 5.342 5.488 9.473 1.00 96.69 77 LEU A O 1
ATOM 609 N N . ALA A 1 78 ? 5.298 7.503 8.505 1.00 97.38 78 ALA A N 1
ATOM 610 C CA . ALA A 1 78 ? 5.320 8.247 9.765 1.00 97.38 78 ALA A CA 1
ATOM 611 C C . ALA A 1 78 ? 4.062 8.009 10.625 1.00 97.38 78 ALA A C 1
ATOM 613 O O . ALA A 1 78 ? 4.105 8.154 11.843 1.00 97.38 78 ALA A O 1
ATOM 614 N N . LEU A 1 79 ? 2.946 7.593 10.017 1.00 98.00 79 LEU A N 1
ATOM 615 C CA . LEU A 1 79 ? 1.689 7.266 10.699 1.00 98.00 79 LEU A CA 1
ATOM 616 C C . LEU A 1 79 ? 1.683 5.844 11.286 1.00 98.00 79 LEU A C 1
ATOM 618 O O . LEU A 1 79 ? 0.688 5.449 11.891 1.00 98.00 79 LEU A O 1
ATOM 622 N N . THR A 1 80 ? 2.769 5.073 11.147 1.00 97.75 80 THR A N 1
ATOM 623 C CA . THR A 1 80 ? 2.869 3.695 11.666 1.00 97.75 80 THR A CA 1
ATOM 624 C C . THR A 1 80 ? 2.436 3.565 13.133 1.00 97.75 80 THR A C 1
ATOM 626 O O . THR A 1 80 ? 1.660 2.654 13.418 1.00 97.75 80 THR A O 1
ATOM 629 N N . PRO A 1 81 ? 2.812 4.464 14.070 1.00 98.25 81 PRO A N 1
ATOM 630 C CA . PRO A 1 81 ? 2.334 4.372 15.452 1.00 98.25 81 PRO A CA 1
ATOM 631 C C . PRO A 1 81 ? 0.803 4.445 15.579 1.00 98.25 81 PRO A C 1
ATOM 633 O O . PRO A 1 81 ? 0.212 3.680 16.339 1.00 98.25 81 PRO A O 1
ATOM 636 N N . LEU A 1 82 ? 0.148 5.310 14.794 1.00 98.19 82 LEU A N 1
ATOM 637 C CA . LEU A 1 82 ? -1.316 5.432 14.766 1.00 98.19 82 LEU A CA 1
ATOM 638 C C . LEU A 1 82 ? -1.966 4.173 14.189 1.00 98.19 82 LEU A C 1
ATOM 640 O O . LEU A 1 82 ? -2.962 3.687 14.722 1.00 98.19 82 LEU A O 1
ATOM 644 N N . VAL A 1 83 ? -1.381 3.623 13.122 1.00 98.00 83 VAL A N 1
ATOM 645 C CA . VAL A 1 83 ? -1.861 2.393 12.480 1.00 98.00 83 VAL A CA 1
ATOM 646 C C . VAL A 1 83 ? -1.729 1.197 13.424 1.00 98.00 83 VAL A C 1
ATOM 648 O O . VAL A 1 83 ? -2.670 0.419 13.551 1.00 98.00 83 VAL A O 1
ATOM 651 N N . LEU A 1 84 ? -0.610 1.064 14.141 1.00 97.75 84 LEU A N 1
ATOM 652 C CA . LEU A 1 84 ? -0.414 -0.013 15.117 1.00 97.75 84 LEU A CA 1
ATOM 653 C C . LEU A 1 84 ? -1.365 0.116 16.313 1.00 97.75 84 LEU A C 1
ATOM 655 O O . LEU A 1 84 ? -1.919 -0.891 16.759 1.00 97.75 84 LEU A O 1
ATOM 659 N N . TRP A 1 85 ? -1.615 1.338 16.794 1.00 98.12 85 TRP A N 1
ATOM 660 C CA . TRP A 1 85 ? -2.625 1.577 17.827 1.00 98.12 85 TRP A CA 1
ATOM 661 C C . TRP A 1 85 ? -4.025 1.179 17.341 1.00 98.12 85 TRP A C 1
ATOM 663 O O . TRP A 1 85 ? -4.733 0.444 18.036 1.00 98.12 85 TRP A O 1
ATOM 673 N N . ALA A 1 86 ? -4.396 1.572 16.122 1.00 97.75 86 ALA A N 1
ATOM 674 C CA . ALA A 1 86 ? -5.656 1.178 15.502 1.00 97.75 86 ALA A CA 1
ATOM 675 C C . ALA A 1 86 ? -5.781 -0.351 15.370 1.00 97.75 86 ALA A C 1
ATOM 677 O O . ALA A 1 86 ? -6.798 -0.911 15.779 1.00 97.75 86 ALA A O 1
ATOM 678 N N . CYS A 1 87 ? -4.736 -1.044 14.901 1.00 97.56 87 CYS A N 1
ATOM 679 C CA . CYS A 1 87 ? -4.704 -2.509 14.823 1.00 97.56 87 CYS A CA 1
ATOM 680 C C . CYS A 1 87 ? -4.872 -3.168 16.199 1.00 97.56 87 CYS A C 1
ATOM 682 O O . CYS A 1 87 ? -5.612 -4.145 16.321 1.00 97.56 87 CYS A O 1
ATOM 684 N N . GLY A 1 88 ? -4.235 -2.627 17.241 1.00 96.00 88 GLY A N 1
ATOM 685 C CA . GLY A 1 88 ? -4.411 -3.094 18.617 1.00 96.00 88 GLY A CA 1
ATOM 686 C C . GLY A 1 88 ? -5.849 -2.920 19.111 1.00 96.00 88 GLY A C 1
ATOM 687 O O . GLY A 1 88 ? -6.424 -3.840 19.693 1.00 96.00 88 GLY A O 1
ATOM 688 N N . ALA A 1 89 ? -6.469 -1.775 18.824 1.00 95.31 89 ALA A N 1
ATOM 689 C CA . ALA A 1 89 ? -7.868 -1.529 19.157 1.00 95.31 89 ALA A CA 1
ATOM 690 C C . ALA A 1 89 ? -8.815 -2.465 18.382 1.00 95.31 89 ALA A C 1
ATOM 692 O O . ALA A 1 89 ? -9.709 -3.069 18.976 1.00 95.31 89 ALA A O 1
ATOM 693 N N . PHE A 1 90 ? -8.579 -2.669 17.084 1.00 96.12 90 PHE A N 1
ATOM 694 C CA . PHE A 1 90 ? -9.332 -3.613 16.256 1.00 96.12 90 PHE A CA 1
ATOM 695 C C . PHE A 1 90 ? -9.223 -5.043 16.783 1.00 96.12 90 PHE A C 1
ATOM 697 O O . PHE A 1 90 ? -10.236 -5.731 16.905 1.00 96.12 90 PHE A O 1
ATOM 704 N N . TYR A 1 91 ? -8.013 -5.483 17.138 1.00 95.69 91 TYR A N 1
ATOM 705 C CA . TYR A 1 91 ? -7.779 -6.799 17.724 1.00 95.69 91 TYR A CA 1
ATOM 706 C C . TYR A 1 91 ? -8.629 -7.007 18.977 1.00 95.69 91 TYR A C 1
ATOM 708 O O . TYR A 1 91 ? -9.307 -8.026 19.114 1.00 95.69 91 TYR A O 1
ATOM 716 N N . ILE A 1 92 ? -8.665 -6.009 19.858 1.00 93.06 92 ILE A N 1
ATOM 717 C CA . ILE A 1 92 ? -9.479 -6.065 21.068 1.00 93.06 92 ILE A CA 1
ATOM 718 C C . ILE A 1 92 ? -10.969 -6.147 20.716 1.00 93.06 92 ILE A C 1
ATOM 720 O O . ILE A 1 92 ? -11.651 -7.057 21.178 1.00 93.06 92 ILE A O 1
ATOM 724 N N . VAL A 1 93 ? -11.475 -5.249 19.869 1.00 92.19 93 VAL A N 1
ATOM 725 C CA . VAL A 1 93 ? -12.916 -5.138 19.578 1.00 92.19 93 VAL A CA 1
ATOM 726 C C . VAL A 1 93 ? -13.453 -6.320 18.770 1.00 92.19 93 VAL A C 1
ATOM 728 O O . VAL A 1 93 ? -14.537 -6.821 19.061 1.00 92.19 93 VAL A O 1
ATOM 731 N N . GLN A 1 94 ? -12.728 -6.765 17.745 1.00 93.56 94 GLN A N 1
ATOM 732 C CA . GLN A 1 94 ? -13.240 -7.724 16.761 1.00 93.56 94 GLN A CA 1
ATOM 733 C C . GLN A 1 94 ? -12.791 -9.160 17.020 1.00 93.56 94 GLN A C 1
ATOM 735 O O . GLN A 1 94 ? -13.557 -10.091 16.763 1.00 93.56 94 GLN A O 1
ATOM 740 N N . ILE A 1 95 ? -11.568 -9.348 17.524 1.00 93.00 95 ILE A N 1
ATOM 741 C CA . ILE A 1 95 ? -10.949 -10.674 17.632 1.00 93.00 95 ILE A CA 1
ATOM 742 C C . ILE A 1 95 ? -11.043 -11.200 19.063 1.00 93.00 95 ILE A C 1
ATOM 744 O O . ILE A 1 95 ? -11.618 -12.266 19.285 1.00 93.00 95 ILE A O 1
ATOM 748 N N . LEU A 1 96 ? -10.538 -10.443 20.042 1.00 90.69 96 LEU A N 1
ATOM 749 C CA . LEU A 1 96 ? -10.595 -10.843 21.449 1.00 90.69 96 LEU A CA 1
ATOM 750 C C . LEU A 1 96 ? -11.993 -10.731 22.050 1.00 90.69 96 LEU A C 1
ATOM 752 O O . LEU A 1 96 ? -12.323 -11.554 22.901 1.00 90.69 96 LEU A O 1
ATOM 756 N N . LYS A 1 97 ? -12.779 -9.724 21.640 1.00 83.50 97 LYS A N 1
ATOM 757 C CA . LYS A 1 97 ? -14.126 -9.433 22.160 1.00 83.50 97 LYS A CA 1
ATOM 758 C C . LYS A 1 97 ? -14.165 -9.472 23.701 1.00 83.50 97 LYS A C 1
ATOM 760 O O . LYS A 1 97 ? -14.783 -10.371 24.273 1.00 83.50 97 LYS A O 1
ATOM 765 N N . PRO A 1 98 ? -13.444 -8.574 24.400 1.00 69.75 98 PRO A N 1
ATOM 766 C CA . PRO A 1 98 ? -13.383 -8.605 25.855 1.00 69.75 98 PRO A CA 1
ATOM 767 C C . PRO A 1 98 ? -14.743 -8.297 26.498 1.00 69.75 98 PRO A C 1
ATOM 769 O O . PRO A 1 98 ? -15.678 -7.823 25.860 1.00 69.75 98 PRO A O 1
ATOM 772 N N . GLU A 1 99 ? -14.799 -8.556 27.802 1.00 61.47 99 GLU A N 1
ATOM 773 C CA . GLU A 1 99 ? -15.917 -8.257 28.697 1.00 61.47 99 GLU A CA 1
ATOM 774 C C . GLU A 1 99 ? -16.331 -6.768 28.720 1.00 61.47 99 GLU A C 1
ATOM 776 O O . GLU A 1 99 ? -15.553 -5.904 28.311 1.00 61.47 99 GLU A O 1
ATOM 781 N N . PRO A 1 100 ? -17.552 -6.443 29.195 1.00 61.66 100 PRO A N 1
ATOM 782 C CA . PRO A 1 100 ? -18.388 -5.364 28.651 1.00 61.66 100 PRO A CA 1
ATOM 783 C C . PRO A 1 100 ? -17.932 -3.923 28.914 1.00 61.66 100 PRO A C 1
ATOM 785 O O . PRO A 1 100 ? -18.606 -2.999 28.465 1.00 61.66 100 PRO A O 1
ATOM 788 N N . LYS A 1 101 ? -16.822 -3.686 29.623 1.00 63.25 101 LYS A N 1
ATOM 789 C CA . LYS A 1 101 ? -16.343 -2.320 29.878 1.00 63.25 101 LYS A CA 1
ATOM 790 C C . LYS A 1 101 ? -15.373 -1.873 28.778 1.00 63.25 101 LYS A C 1
ATOM 792 O O . LYS A 1 101 ? -14.253 -2.395 28.725 1.00 63.25 101 LYS A O 1
ATOM 797 N N . PRO A 1 102 ? -15.754 -0.901 27.927 1.00 64.62 102 PRO A N 1
ATOM 798 C CA . PRO A 1 102 ? -14.849 -0.360 26.925 1.00 64.62 102 PRO A CA 1
ATOM 799 C C . PRO A 1 102 ? -13.664 0.320 27.618 1.00 64.62 102 PRO A C 1
ATOM 801 O O . PRO A 1 102 ? -13.820 1.097 28.562 1.00 64.62 102 PRO A O 1
ATOM 804 N N . ARG A 1 103 ? -12.446 -0.017 27.184 1.00 85.44 103 ARG A N 1
ATOM 805 C CA . ARG A 1 103 ? -11.229 0.649 27.658 1.00 85.44 103 ARG A CA 1
ATOM 806 C C . ARG A 1 103 ? -11.049 1.924 26.843 1.00 85.44 103 ARG A C 1
ATOM 808 O O . ARG A 1 103 ? -11.023 1.850 25.622 1.00 85.44 103 ARG A O 1
ATOM 815 N N . VAL A 1 104 ? -10.825 3.056 27.509 1.00 90.81 104 VAL A N 1
ATOM 816 C CA . VAL A 1 104 ? -10.677 4.380 26.870 1.00 90.81 104 VAL A CA 1
ATOM 817 C C . VAL A 1 104 ? -9.712 4.362 25.678 1.00 90.81 104 VAL A C 1
ATOM 819 O O . VAL A 1 104 ? -10.039 4.853 24.605 1.00 90.81 104 VAL A O 1
ATOM 822 N N . TRP A 1 105 ? -8.542 3.732 25.823 1.00 92.75 105 TRP A N 1
ATOM 823 C CA . TRP A 1 105 ? -7.550 3.662 24.745 1.00 92.75 105 TRP A CA 1
ATOM 824 C C . TRP A 1 105 ? -8.025 2.871 23.515 1.00 92.75 105 TRP A C 1
ATOM 826 O O . TRP A 1 105 ? -7.525 3.110 22.418 1.00 92.75 105 TRP A O 1
ATOM 836 N N . VAL A 1 106 ? -8.962 1.930 23.676 1.00 93.88 106 VAL A N 1
ATOM 837 C CA . VAL A 1 106 ? -9.532 1.144 22.572 1.00 93.88 106 VAL A CA 1
ATOM 838 C C . VAL A 1 106 ? -10.466 2.027 21.758 1.00 93.88 106 VAL A C 1
ATOM 840 O O . VAL A 1 106 ? -10.310 2.099 20.544 1.00 93.88 106 VAL A O 1
ATOM 843 N N . ASP A 1 107 ? -11.371 2.756 22.414 1.00 93.25 107 ASP A N 1
ATOM 844 C CA . ASP A 1 107 ? -12.301 3.667 21.735 1.00 93.25 107 ASP A CA 1
ATOM 845 C C . ASP A 1 107 ? -11.542 4.770 20.985 1.00 93.25 107 ASP A C 1
ATOM 847 O O . ASP A 1 107 ? -11.814 5.048 19.815 1.00 93.25 107 ASP A O 1
ATOM 851 N N . LEU A 1 108 ? -10.526 5.347 21.633 1.00 95.81 108 LEU A N 1
ATOM 852 C CA . LEU A 1 108 ? -9.642 6.339 21.022 1.00 95.81 108 LEU A CA 1
ATOM 853 C C . LEU A 1 108 ? -8.817 5.747 19.867 1.00 95.81 108 LEU A C 1
ATOM 855 O O . LEU A 1 108 ? -8.682 6.384 18.825 1.00 95.81 108 LEU A O 1
ATOM 859 N N . GLY A 1 109 ? -8.325 4.512 20.001 1.00 96.50 109 GLY A N 1
ATOM 860 C CA . GLY A 1 109 ? -7.608 3.813 18.932 1.00 96.50 109 GLY A CA 1
ATOM 861 C C . GLY A 1 109 ? -8.490 3.509 17.718 1.00 96.50 109 GLY A C 1
ATOM 862 O O . GLY A 1 109 ? -8.039 3.641 16.581 1.00 96.50 109 GLY A O 1
ATOM 863 N N . VAL A 1 110 ? -9.768 3.173 17.931 1.00 96.00 110 VAL A N 1
ATOM 864 C CA . VAL A 1 110 ? -10.752 3.017 16.848 1.00 96.00 110 VAL A CA 1
ATOM 865 C C . VAL A 1 110 ? -11.008 4.352 16.142 1.00 96.00 110 VAL A C 1
ATOM 867 O O . VAL A 1 110 ? -11.039 4.373 14.910 1.00 96.00 110 VAL A O 1
ATOM 870 N N . LEU A 1 111 ? -11.141 5.461 16.882 1.00 96.88 111 LEU A N 1
ATOM 871 C CA . LEU A 1 111 ? -11.267 6.801 16.292 1.00 96.88 111 LEU A CA 1
ATOM 872 C C . LEU A 1 111 ? -10.049 7.145 15.428 1.00 96.88 111 LEU A C 1
ATOM 874 O O . LEU A 1 111 ? -10.204 7.549 14.275 1.00 96.88 111 LEU A O 1
ATOM 878 N N . VAL A 1 112 ? -8.843 6.960 15.968 1.00 97.81 112 VAL A N 1
ATOM 879 C CA . VAL A 1 112 ? -7.585 7.191 15.244 1.00 97.81 112 VAL A CA 1
ATOM 880 C C . VAL A 1 112 ? -7.519 6.329 13.988 1.00 97.81 112 VAL A C 1
ATOM 882 O O . VAL A 1 112 ? -7.157 6.829 12.922 1.00 97.81 112 VAL A O 1
ATOM 885 N N . GLY A 1 113 ? -7.925 5.062 14.085 1.00 97.44 113 GLY A N 1
ATOM 886 C CA . GLY A 1 113 ? -8.032 4.156 12.948 1.00 97.44 113 GLY A CA 1
ATOM 887 C C . GLY A 1 113 ? -8.984 4.672 11.874 1.00 97.44 113 GLY A C 1
ATOM 888 O O . GLY A 1 113 ? -8.613 4.690 10.701 1.00 97.44 113 GLY A O 1
ATOM 889 N N . ALA A 1 114 ? -10.168 5.156 12.254 1.00 98.12 114 ALA A N 1
ATOM 890 C CA . ALA A 1 114 ? -11.162 5.697 11.325 1.00 98.12 114 ALA A CA 1
ATOM 891 C C . ALA A 1 114 ? -10.654 6.945 10.599 1.00 98.12 114 ALA A C 1
ATOM 893 O O . ALA A 1 114 ? -10.722 7.008 9.372 1.00 98.12 114 ALA A O 1
ATOM 894 N N . VAL A 1 115 ? -10.081 7.904 11.329 1.00 97.81 115 VAL A N 1
ATOM 895 C CA . VAL A 1 115 ? -9.528 9.131 10.734 1.00 97.81 115 VAL A CA 1
ATOM 896 C C . VAL A 1 115 ? -8.346 8.810 9.824 1.00 97.81 115 VAL A C 1
ATOM 898 O O . VAL A 1 115 ? -8.317 9.254 8.678 1.00 97.81 115 VAL A O 1
ATOM 901 N N . THR A 1 116 ? -7.404 7.989 10.293 1.00 97.62 116 THR A N 1
ATOM 902 C CA . THR A 1 116 ? -6.186 7.659 9.538 1.00 97.62 116 THR A CA 1
ATOM 903 C C . THR A 1 116 ? -6.500 6.886 8.266 1.00 97.62 116 THR A C 1
ATOM 905 O O . THR A 1 116 ? -6.046 7.266 7.189 1.00 97.62 116 THR A O 1
ATOM 908 N N . SER A 1 117 ? -7.315 5.833 8.355 1.00 97.69 117 SER A N 1
ATOM 909 C CA . SER A 1 117 ? -7.686 5.034 7.182 1.00 97.69 117 SER A CA 1
ATOM 910 C C . SER A 1 117 ? -8.513 5.829 6.172 1.00 97.69 117 SER A C 1
ATOM 912 O O . SER A 1 117 ? -8.240 5.739 4.975 1.00 97.69 117 SER A O 1
ATOM 914 N N . THR A 1 118 ? -9.452 6.664 6.632 1.00 97.75 118 THR A N 1
ATOM 915 C CA . THR A 1 118 ? -10.260 7.527 5.756 1.00 97.75 118 THR A CA 1
ATOM 916 C C . THR A 1 118 ? -9.391 8.554 5.036 1.00 97.75 118 THR A C 1
ATOM 918 O O . THR A 1 118 ? -9.482 8.681 3.817 1.00 97.75 118 THR A O 1
ATOM 921 N N . ALA A 1 119 ? -8.494 9.238 5.749 1.00 96.44 119 ALA A N 1
ATOM 922 C CA . ALA A 1 119 ? -7.573 10.196 5.144 1.00 96.44 119 ALA A CA 1
ATOM 923 C C . ALA A 1 119 ? -6.622 9.523 4.137 1.00 96.44 119 ALA A C 1
ATOM 925 O O . ALA A 1 119 ? -6.442 10.033 3.032 1.00 96.44 119 ALA A O 1
ATOM 926 N N . CYS A 1 120 ? -6.071 8.345 4.459 1.00 95.50 120 CYS A N 1
ATOM 927 C CA . CYS A 1 120 ? -5.251 7.575 3.519 1.00 95.50 120 CYS A CA 1
ATOM 928 C C . CYS A 1 120 ? -6.034 7.123 2.278 1.00 95.50 120 CYS A C 1
ATOM 930 O O . CYS A 1 120 ? -5.475 7.126 1.183 1.00 95.50 120 CYS A O 1
ATOM 932 N N . PHE A 1 121 ? -7.303 6.736 2.429 1.00 95.62 121 PHE A N 1
ATOM 933 C CA . PHE A 1 121 ? -8.157 6.363 1.303 1.00 95.62 121 PHE A CA 1
ATOM 934 C C . PHE A 1 121 ? -8.475 7.567 0.410 1.00 95.62 121 PHE A C 1
ATOM 936 O O . PHE A 1 121 ? -8.282 7.476 -0.799 1.00 95.62 121 PHE A O 1
ATOM 943 N N . ILE A 1 122 ? -8.883 8.703 0.987 1.00 94.44 122 ILE A N 1
ATOM 944 C CA . ILE A 1 122 ? -9.179 9.937 0.240 1.00 94.44 122 ILE A CA 1
ATOM 945 C C . ILE A 1 122 ? -7.939 10.419 -0.513 1.00 94.44 122 ILE A C 1
ATOM 947 O O . ILE A 1 122 ? -8.013 10.701 -1.705 1.00 94.44 122 ILE A O 1
ATOM 951 N N . LEU A 1 123 ? -6.782 10.469 0.148 1.00 92.19 123 LEU A N 1
ATOM 952 C CA . LEU A 1 123 ? -5.550 10.889 -0.511 1.00 92.19 123 LEU A CA 1
ATOM 953 C C . LEU A 1 123 ? -5.118 9.885 -1.590 1.00 92.19 123 LEU A C 1
ATOM 955 O O . LEU A 1 123 ? -4.666 10.281 -2.660 1.00 92.19 123 LEU A O 1
ATOM 959 N N . GLY A 1 124 ? -5.342 8.590 -1.356 1.00 90.81 124 GLY A N 1
ATOM 960 C CA . GLY A 1 124 ? -5.178 7.554 -2.370 1.00 90.81 124 GLY A CA 1
ATOM 961 C C . GLY A 1 124 ? -6.085 7.756 -3.589 1.00 90.81 124 GLY A C 1
ATOM 962 O O . GLY A 1 124 ? -5.612 7.596 -4.711 1.00 90.81 124 GLY A O 1
ATOM 963 N N . LEU A 1 125 ? -7.350 8.143 -3.393 1.00 90.19 125 LEU A N 1
ATOM 964 C CA . LEU A 1 125 ? -8.259 8.489 -4.489 1.00 90.19 125 LEU A CA 1
ATOM 965 C C . LEU A 1 125 ? -7.724 9.670 -5.293 1.00 90.19 125 LEU A C 1
ATOM 967 O O . LEU A 1 125 ? -7.686 9.579 -6.511 1.00 90.19 125 LEU A O 1
ATOM 971 N N . VAL A 1 126 ? -7.266 10.739 -4.638 1.00 88.56 126 VAL A N 1
ATOM 972 C CA . VAL A 1 126 ? -6.714 11.921 -5.325 1.00 88.56 126 VAL A CA 1
ATOM 973 C C . VAL A 1 126 ? -5.493 11.548 -6.171 1.00 88.56 126 VAL A C 1
ATOM 975 O O . VAL A 1 126 ? -5.435 11.886 -7.349 1.00 88.56 126 VAL A O 1
ATOM 978 N N . ILE A 1 127 ? -4.553 10.792 -5.599 1.00 86.06 127 ILE A N 1
ATOM 979 C CA . ILE A 1 127 ? -3.312 10.381 -6.276 1.00 86.06 127 ILE A CA 1
ATOM 980 C C . ILE A 1 127 ? -3.603 9.467 -7.477 1.00 86.06 127 ILE A C 1
ATOM 982 O O . ILE A 1 127 ? -3.008 9.626 -8.544 1.00 86.06 127 ILE A O 1
ATOM 986 N N . HIS A 1 128 ? -4.524 8.510 -7.324 1.00 79.81 128 HIS A N 1
ATOM 987 C CA . HIS A 1 128 ? -4.781 7.480 -8.339 1.00 79.81 128 HIS A CA 1
ATOM 988 C C . HIS A 1 128 ? -5.936 7.802 -9.296 1.00 79.81 128 HIS A C 1
ATOM 990 O O . HIS A 1 128 ? -6.078 7.101 -10.295 1.00 79.81 128 HIS A O 1
ATOM 996 N N . ALA A 1 129 ? -6.730 8.854 -9.055 1.00 67.75 129 ALA A N 1
ATOM 997 C CA . ALA A 1 129 ? -7.848 9.260 -9.920 1.00 67.75 129 ALA A CA 1
ATOM 998 C C . ALA A 1 129 ? -7.426 9.536 -11.373 1.00 67.75 129 ALA A C 1
ATOM 1000 O O . ALA A 1 129 ? -8.239 9.400 -12.282 1.00 67.75 129 ALA A O 1
ATOM 1001 N N . PHE A 1 130 ? -6.155 9.877 -11.598 1.00 55.06 130 PHE A N 1
ATOM 1002 C CA . PHE A 1 130 ? -5.608 10.199 -12.918 1.00 55.06 130 PHE A CA 1
ATOM 1003 C C . PHE A 1 130 ? -4.759 9.079 -13.535 1.00 55.06 130 PHE A C 1
ATOM 1005 O O . PHE A 1 130 ? -4.178 9.261 -14.604 1.00 55.06 130 PHE A O 1
ATOM 1012 N N . GLN A 1 131 ? -4.656 7.920 -12.879 1.00 60.00 131 GLN A N 1
ATOM 1013 C CA . GLN A 1 131 ? -3.753 6.848 -13.296 1.00 60.00 131 GLN A CA 1
ATOM 1014 C C . GLN A 1 131 ? -4.517 5.551 -13.560 1.00 60.00 131 GLN A C 1
ATOM 1016 O O . GLN A 1 131 ? -4.739 4.730 -12.666 1.00 60.00 131 GLN A O 1
ATOM 1021 N N . ASP A 1 132 ? -4.884 5.364 -14.831 1.00 56.34 132 ASP A N 1
ATOM 1022 C CA . ASP A 1 132 ? -5.530 4.159 -15.352 1.00 56.34 132 ASP A CA 1
ATOM 1023 C C . ASP A 1 132 ? -4.752 2.894 -14.938 1.00 56.34 132 ASP A C 1
ATOM 1025 O O . ASP A 1 132 ? -3.683 2.590 -15.468 1.00 56.34 132 ASP A O 1
ATOM 1029 N N . GLY A 1 133 ? -5.313 2.129 -13.996 1.00 60.34 133 GLY A N 1
ATOM 1030 C CA . GLY A 1 133 ? -4.903 0.751 -13.721 1.00 60.34 133 GLY A CA 1
ATOM 1031 C C . GLY A 1 133 ? -4.395 0.423 -12.317 1.00 60.34 133 GLY A C 1
ATOM 1032 O O . GLY A 1 133 ? -4.168 -0.752 -12.031 1.00 60.34 133 GLY A O 1
ATOM 1033 N N . MET A 1 134 ? -4.283 1.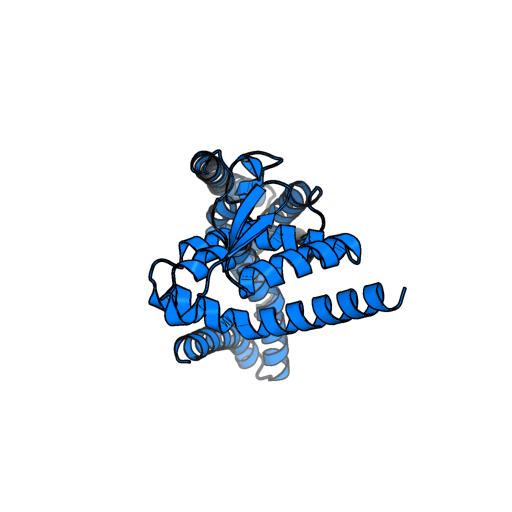394 -11.406 1.00 66.31 134 MET A N 1
ATOM 1034 C CA . MET A 1 134 ? -3.935 1.112 -9.998 1.00 66.31 134 MET A CA 1
ATOM 1035 C C . MET A 1 134 ? -5.104 1.264 -9.017 1.00 66.31 134 MET A C 1
ATOM 1037 O O . MET A 1 134 ? -4.923 1.080 -7.819 1.00 66.31 134 MET A O 1
ATOM 1041 N N . ALA A 1 135 ? -6.322 1.508 -9.509 1.00 73.06 135 ALA A N 1
ATOM 1042 C CA . ALA A 1 135 ? -7.516 1.655 -8.671 1.00 73.06 135 ALA A CA 1
ATOM 1043 C C . ALA A 1 135 ? -7.799 0.429 -7.779 1.00 73.06 135 ALA A C 1
ATOM 1045 O O . ALA A 1 135 ? -8.324 0.572 -6.678 1.00 73.06 135 ALA A O 1
ATOM 1046 N N . TRP A 1 136 ? -7.400 -0.776 -8.203 1.00 77.56 136 TRP A N 1
ATOM 1047 C CA . TRP A 1 136 ? -7.570 -1.994 -7.405 1.00 77.56 136 TRP A CA 1
ATOM 1048 C C . TRP A 1 136 ? -6.765 -1.976 -6.093 1.00 77.56 136 TRP A C 1
ATOM 1050 O O . TRP A 1 136 ? -7.195 -2.584 -5.114 1.00 77.56 136 TRP A O 1
ATOM 1060 N N . TRP A 1 137 ? -5.660 -1.220 -6.017 1.00 83.38 137 TRP A N 1
ATOM 1061 C CA . TRP A 1 137 ? -4.912 -1.016 -4.768 1.00 83.38 137 TRP A CA 1
ATOM 1062 C C . TRP A 1 137 ? -5.720 -0.261 -3.707 1.00 83.38 137 TRP A C 1
ATOM 1064 O O . TRP A 1 137 ? -5.410 -0.359 -2.520 1.00 83.38 137 TRP A O 1
ATOM 1074 N N . LEU A 1 138 ? -6.763 0.475 -4.107 1.00 90.00 138 LEU A N 1
ATOM 1075 C CA . LEU A 1 138 ? -7.630 1.216 -3.192 1.00 90.00 138 LEU A CA 1
ATOM 1076 C C . LEU A 1 138 ? -8.720 0.356 -2.553 1.00 90.00 138 LEU A C 1
ATOM 1078 O O . LEU A 1 138 ? -9.346 0.820 -1.603 1.00 90.00 138 LEU A O 1
ATOM 1082 N N . LEU A 1 139 ? -8.913 -0.894 -2.993 1.00 92.44 139 LEU A N 1
ATOM 1083 C CA . LEU A 1 139 ? -9.900 -1.797 -2.392 1.00 92.44 139 LEU A CA 1
ATOM 1084 C C . LEU A 1 139 ? -9.632 -2.013 -0.901 1.00 92.44 139 LEU A C 1
ATOM 1086 O O . LEU A 1 139 ? -10.561 -1.953 -0.096 1.00 92.44 139 LEU A O 1
ATOM 1090 N N . VAL A 1 140 ? -8.363 -2.216 -0.528 1.00 94.50 140 VAL A N 1
ATOM 1091 C CA . VAL A 1 140 ? -7.983 -2.436 0.872 1.00 94.50 140 VAL A CA 1
ATOM 1092 C C . VAL A 1 140 ? -8.175 -1.174 1.717 1.00 94.50 140 VAL A C 1
ATOM 1094 O O . VAL A 1 140 ? -8.937 -1.234 2.681 1.00 94.50 140 VAL A O 1
ATOM 1097 N N . PRO A 1 141 ? -7.591 -0.008 1.367 1.00 95.25 141 PRO A N 1
ATOM 1098 C CA . PRO A 1 141 ? -7.877 1.243 2.067 1.00 95.25 141 PRO A CA 1
ATOM 1099 C C . PRO A 1 141 ? -9.372 1.565 2.171 1.00 95.25 141 PRO A C 1
ATOM 1101 O O . PRO A 1 141 ? -9.812 2.027 3.221 1.00 95.25 141 PRO A O 1
ATOM 1104 N N . PHE A 1 142 ? -10.154 1.283 1.124 1.00 96.25 142 PHE A N 1
ATOM 1105 C CA . PHE A 1 142 ? -11.594 1.523 1.107 1.00 96.25 142 PHE A CA 1
ATOM 1106 C C . PHE A 1 142 ? -12.328 0.710 2.174 1.00 96.25 142 PHE A C 1
ATOM 1108 O O . PHE A 1 142 ? -12.988 1.292 3.037 1.00 96.25 142 PHE A O 1
ATOM 1115 N N . TYR A 1 143 ? -12.210 -0.625 2.157 1.00 97.06 143 TYR A N 1
ATOM 1116 C CA . TYR A 1 143 ? -12.952 -1.433 3.128 1.00 97.06 143 TYR A CA 1
ATOM 1117 C C . TYR A 1 143 ? -12.461 -1.175 4.555 1.00 97.06 143 TYR A C 1
ATOM 1119 O O . TYR A 1 143 ? -13.264 -1.202 5.485 1.00 97.06 143 TYR A O 1
ATOM 1127 N N . VAL A 1 144 ? -11.166 -0.894 4.741 1.00 97.62 144 VAL A N 1
ATOM 1128 C CA . VAL A 1 144 ? -10.596 -0.558 6.052 1.00 97.62 144 VAL A CA 1
ATOM 1129 C C . VAL A 1 144 ? -11.199 0.748 6.570 1.00 97.62 144 VAL A C 1
ATOM 1131 O O . VAL A 1 144 ? -11.653 0.780 7.714 1.00 97.62 144 VAL A O 1
ATOM 1134 N N . ALA A 1 145 ? -11.282 1.787 5.734 1.00 97.88 145 ALA A N 1
ATOM 1135 C CA . ALA A 1 145 ? -11.914 3.058 6.091 1.00 97.88 145 ALA A CA 1
ATOM 1136 C C . ALA A 1 145 ? -13.384 2.875 6.484 1.00 97.88 145 ALA A C 1
ATOM 1138 O O . ALA A 1 145 ? -13.818 3.368 7.526 1.00 97.88 145 ALA A O 1
ATOM 1139 N N . VAL A 1 146 ? -14.144 2.102 5.704 1.00 98.12 146 VAL A N 1
ATOM 1140 C CA . VAL A 1 146 ? -15.546 1.788 6.021 1.00 98.12 146 VAL A CA 1
ATOM 1141 C C . VAL A 1 146 ? -15.654 1.025 7.345 1.00 98.12 146 VAL A C 1
ATOM 1143 O O . VAL A 1 146 ? -16.462 1.391 8.202 1.00 98.12 146 VAL A O 1
ATOM 1146 N N . TRP A 1 147 ? -14.830 -0.005 7.553 1.00 97.88 147 TRP A N 1
ATOM 1147 C CA . TRP A 1 147 ? -14.888 -0.844 8.752 1.00 97.88 147 TRP A CA 1
ATOM 1148 C C . TRP A 1 147 ? -14.558 -0.043 10.015 1.00 97.88 147 TRP A C 1
ATOM 1150 O O . TRP A 1 147 ? -15.327 -0.078 10.980 1.00 97.88 147 TRP A O 1
ATOM 1160 N N . TYR A 1 148 ? -13.466 0.727 10.012 1.00 97.94 148 TYR A N 1
ATOM 1161 C CA . TYR A 1 148 ? -13.118 1.568 11.157 1.00 97.94 148 TYR A CA 1
ATOM 1162 C C . TYR A 1 148 ? -14.141 2.679 11.398 1.00 97.94 148 TYR A C 1
ATOM 1164 O O . TYR A 1 148 ? -14.458 2.937 12.556 1.00 97.94 148 TYR A O 1
ATOM 1172 N N . SER A 1 149 ? -14.723 3.288 10.362 1.00 97.44 149 SER A N 1
ATOM 1173 C CA . SER A 1 149 ? -15.791 4.283 10.541 1.00 97.44 149 SER A CA 1
ATOM 1174 C C . SER A 1 149 ? -17.033 3.685 11.204 1.00 97.44 149 SER A C 1
ATOM 1176 O O . SER A 1 149 ? -17.563 4.263 12.153 1.00 97.44 149 SER A O 1
ATOM 1178 N N . VAL A 1 150 ? -17.463 2.487 10.789 1.00 97.25 150 VAL A N 1
ATOM 1179 C CA . VAL A 1 150 ? -18.578 1.777 11.446 1.00 97.25 150 VAL A CA 1
ATOM 1180 C C . VAL A 1 150 ? -18.239 1.447 12.901 1.00 97.25 150 VAL A C 1
ATOM 1182 O O . VAL A 1 150 ? -19.081 1.624 13.784 1.00 97.25 150 VAL A O 1
ATOM 1185 N N . LEU A 1 151 ? -17.015 0.986 13.171 1.00 94.75 151 LEU A N 1
ATOM 1186 C CA . LEU A 1 151 ? -16.554 0.718 14.535 1.00 94.75 151 LEU A CA 1
ATOM 1187 C C . LEU A 1 151 ? -16.518 1.984 15.390 1.00 94.75 151 LEU A C 1
ATOM 1189 O O . LEU A 1 151 ? -16.947 1.942 16.537 1.00 94.75 151 LEU A O 1
ATOM 1193 N N . CYS A 1 152 ? -16.061 3.099 14.830 1.00 95.19 152 CYS A N 1
ATOM 1194 C CA . CYS A 1 152 ? -15.963 4.384 15.510 1.00 95.19 152 CYS A CA 1
ATOM 1195 C C . CYS A 1 152 ? -17.342 4.908 15.911 1.00 95.19 152 CYS A C 1
ATOM 1197 O O . CYS A 1 152 ? -17.549 5.262 17.067 1.00 95.19 152 CYS A O 1
ATOM 1199 N N . VAL A 1 153 ? -18.329 4.850 15.010 1.00 94.38 153 VAL A N 1
ATOM 1200 C CA . VAL A 1 153 ? -19.714 5.233 15.332 1.00 94.38 153 VAL A CA 1
ATOM 1201 C C . VAL A 1 153 ? -20.280 4.373 16.464 1.00 94.38 153 VAL A C 1
ATOM 1203 O O . VAL A 1 153 ? -20.949 4.894 17.356 1.00 94.38 153 VAL A O 1
ATOM 1206 N N . ARG A 1 154 ? -20.008 3.061 16.460 1.00 92.06 154 ARG A N 1
ATOM 1207 C CA . ARG A 1 154 ? -20.430 2.160 17.547 1.00 92.06 154 ARG A CA 1
ATOM 1208 C C . ARG A 1 154 ? -19.722 2.489 18.861 1.00 92.06 154 ARG A C 1
ATOM 1210 O O . ARG A 1 154 ? -20.391 2.548 19.886 1.00 92.06 154 ARG A O 1
ATOM 1217 N N . ALA A 1 155 ? -18.412 2.729 18.818 1.00 89.50 155 ALA A N 1
ATOM 1218 C CA . ALA A 1 155 ? -17.607 3.075 19.984 1.00 89.50 155 ALA A CA 1
ATOM 1219 C C . ALA A 1 155 ? -18.076 4.394 20.606 1.00 89.50 155 ALA A C 1
ATOM 1221 O O . ALA A 1 155 ? -18.386 4.412 21.787 1.00 89.50 155 ALA A O 1
ATOM 1222 N N . ILE A 1 156 ? -18.252 5.458 19.816 1.00 89.31 156 ILE A N 1
ATOM 1223 C CA . ILE A 1 156 ? -18.733 6.762 20.304 1.00 89.31 156 ILE A CA 1
ATOM 1224 C C . ILE A 1 156 ? -20.108 6.631 20.967 1.00 89.31 156 ILE A C 1
ATOM 1226 O O . ILE A 1 156 ? -20.310 7.153 22.058 1.00 89.31 156 ILE A O 1
ATOM 1230 N N . ARG A 1 157 ? -21.043 5.892 20.350 1.00 89.00 157 ARG A N 1
ATOM 1231 C CA . ARG A 1 157 ? -22.394 5.680 20.907 1.00 89.00 157 ARG A CA 1
ATOM 1232 C C . ARG A 1 157 ? -22.402 4.870 22.202 1.00 89.00 157 ARG A C 1
ATOM 1234 O O . ARG A 1 157 ? -23.287 5.071 23.024 1.00 89.00 157 ARG A O 1
ATOM 1241 N N . ALA A 1 158 ? -21.478 3.923 22.343 1.00 86.31 158 ALA A N 1
ATOM 1242 C CA . ALA A 1 158 ? -21.384 3.061 23.518 1.00 86.31 158 ALA A CA 1
ATOM 1243 C C . ALA A 1 158 ? -20.491 3.650 24.623 1.00 86.31 158 ALA A C 1
ATOM 1245 O O . ALA A 1 158 ? -20.592 3.242 25.779 1.00 86.31 158 ALA A O 1
ATOM 1246 N N . SER A 1 159 ? -19.599 4.576 24.278 1.00 82.00 159 SER A N 1
ATOM 1247 C CA . SER A 1 159 ? -18.640 5.156 25.210 1.00 82.00 159 SER A CA 1
ATOM 1248 C C . SER A 1 159 ? -19.277 6.241 26.077 1.00 82.00 159 SER A C 1
ATOM 1250 O O . SER A 1 159 ? -20.108 7.020 25.619 1.00 82.00 159 SER A O 1
ATOM 1252 N N . GLY A 1 160 ? -18.820 6.342 27.324 1.00 83.56 160 GLY A N 1
ATOM 1253 C CA . GLY A 1 160 ? -19.117 7.473 28.210 1.00 83.56 160 GLY A CA 1
ATOM 1254 C C . GLY A 1 160 ? -18.089 8.605 28.116 1.00 83.56 160 GLY A C 1
ATOM 1255 O O . GLY A 1 160 ? -17.954 9.379 29.060 1.00 83.56 160 GLY A O 1
ATOM 1256 N N . LEU A 1 161 ? -17.291 8.659 27.043 1.00 88.50 161 LEU A N 1
ATOM 1257 C CA . LEU A 1 161 ? -16.209 9.633 26.908 1.00 88.50 161 LEU A CA 1
ATOM 1258 C C . LEU A 1 161 ? -16.753 11.004 26.501 1.00 88.50 161 LEU A C 1
ATOM 1260 O O . LEU A 1 161 ? -17.543 11.129 25.569 1.00 88.50 161 LEU A O 1
ATOM 1264 N N . GLY A 1 162 ? -16.283 12.051 27.179 1.00 89.88 162 GLY A N 1
ATOM 1265 C CA . GLY A 1 162 ? -16.578 13.425 26.786 1.00 89.88 162 GLY A CA 1
ATOM 1266 C C . GLY A 1 162 ? -15.892 13.806 25.462 1.00 89.88 162 GLY A C 1
ATOM 1267 O O . GLY A 1 162 ? -14.810 13.292 25.160 1.00 89.88 162 GLY A O 1
ATOM 1268 N N . PRO A 1 163 ? -16.450 14.763 24.695 1.00 90.94 163 PRO A N 1
ATOM 1269 C CA . PRO A 1 163 ? -15.919 15.174 23.390 1.00 90.94 163 PRO A CA 1
ATOM 1270 C C . PRO A 1 163 ? -14.460 15.654 23.439 1.00 90.94 163 PRO A C 1
ATOM 1272 O O . PRO A 1 163 ? -13.705 15.479 22.484 1.00 90.94 163 PRO A O 1
ATOM 1275 N N . VAL A 1 164 ? -14.037 16.201 24.581 1.00 93.75 164 VAL A N 1
ATOM 1276 C CA . VAL A 1 164 ? -12.671 16.683 24.824 1.00 93.75 164 VAL A CA 1
ATOM 1277 C C . VAL A 1 164 ? -11.628 15.572 24.658 1.00 93.75 164 VAL A C 1
ATOM 1279 O O . VAL A 1 164 ? -10.568 15.823 24.090 1.00 93.75 164 VAL A O 1
ATOM 1282 N N . ALA A 1 165 ? -11.922 14.337 25.077 1.00 94.12 165 ALA A N 1
ATOM 1283 C CA . ALA A 1 165 ? -10.980 13.222 24.948 1.00 94.12 165 ALA A CA 1
ATOM 1284 C C . ALA A 1 165 ? -10.673 12.904 23.475 1.00 94.12 165 ALA A C 1
ATOM 1286 O O . ALA A 1 165 ? -9.520 12.658 23.108 1.00 94.12 165 ALA A O 1
ATOM 1287 N N . TYR A 1 166 ? -11.691 12.971 22.616 1.00 94.06 166 TYR A N 1
ATOM 1288 C CA . TYR A 1 166 ? -11.523 12.797 21.177 1.00 94.06 166 TYR A CA 1
ATOM 1289 C C . TYR A 1 166 ? -10.723 13.942 20.564 1.00 94.06 166 TYR A C 1
ATOM 1291 O O . TYR A 1 166 ? -9.789 13.687 19.808 1.00 94.06 166 TYR A O 1
ATOM 1299 N N . LEU A 1 167 ? -11.024 15.190 20.933 1.00 95.44 167 LEU A N 1
ATOM 1300 C CA . LEU A 1 167 ? -10.294 16.359 20.438 1.00 95.44 167 LEU A CA 1
ATOM 1301 C C . LEU A 1 167 ? -8.811 16.314 20.816 1.00 95.44 167 LEU A C 1
ATOM 1303 O O . LEU A 1 167 ? -7.963 16.515 19.950 1.00 95.44 167 LEU A O 1
ATOM 1307 N N . ILE A 1 168 ? -8.491 15.986 22.072 1.00 96.94 168 ILE A N 1
ATOM 1308 C CA . ILE A 1 168 ? -7.104 15.824 22.534 1.00 96.94 168 ILE A CA 1
ATOM 1309 C C . ILE A 1 168 ? -6.403 14.720 21.743 1.00 96.94 168 ILE A C 1
ATOM 1311 O O . ILE A 1 168 ? -5.265 14.897 21.320 1.00 96.94 168 ILE A O 1
ATOM 1315 N N . THR A 1 169 ? -7.082 13.599 21.501 1.00 96.38 169 THR A N 1
ATOM 1316 C CA . THR A 1 169 ? -6.513 12.478 20.741 1.00 96.38 169 THR A CA 1
ATOM 1317 C C . THR A 1 169 ? -6.210 12.868 19.296 1.00 96.38 169 THR A C 1
ATOM 1319 O O . THR A 1 169 ? -5.132 12.567 18.784 1.00 96.38 169 THR A O 1
ATOM 1322 N N . LEU A 1 170 ? -7.130 13.578 18.640 1.00 96.31 170 LEU A N 1
ATOM 1323 C CA . LEU A 1 170 ? -6.928 14.063 17.276 1.00 96.31 170 LEU A CA 1
ATOM 1324 C C . LEU A 1 170 ? -5.803 15.098 17.218 1.00 96.31 170 LEU A C 1
ATOM 1326 O O . LEU A 1 170 ? -4.911 14.966 16.381 1.00 96.31 170 LEU A O 1
ATOM 1330 N N . ALA A 1 171 ? -5.783 16.059 18.143 1.00 97.44 171 ALA A N 1
ATOM 1331 C CA . ALA A 1 171 ? -4.714 17.049 18.252 1.00 97.44 171 ALA A CA 1
ATOM 1332 C C . ALA A 1 171 ? -3.347 16.387 18.501 1.00 97.44 171 ALA A C 1
ATOM 1334 O O . ALA A 1 171 ? -2.366 16.724 17.843 1.00 97.44 171 ALA A O 1
ATOM 1335 N N . GLY A 1 172 ? -3.294 15.383 19.379 1.00 96.81 172 GLY A N 1
ATOM 1336 C CA . GLY A 1 172 ? -2.089 14.606 19.671 1.00 96.81 172 GLY A CA 1
ATOM 1337 C C . GLY A 1 172 ? -1.576 13.782 18.487 1.00 96.81 172 GLY A C 1
ATOM 1338 O O . GLY A 1 172 ? -0.397 13.442 18.449 1.00 96.81 172 GLY A O 1
ATOM 1339 N N . SER A 1 173 ? -2.422 13.494 17.492 1.00 97.00 173 SER A N 1
ATOM 1340 C CA . SER A 1 173 ? -2.006 12.813 16.261 1.00 97.00 173 SER A CA 1
ATOM 1341 C C . SER A 1 173 ? -1.349 13.747 15.232 1.00 97.00 173 SER A C 1
ATOM 1343 O O . SER A 1 173 ? -0.602 13.276 14.372 1.00 97.00 173 SER A O 1
ATOM 1345 N N . LEU A 1 174 ? -1.580 15.067 15.320 1.00 97.50 174 LEU A N 1
ATOM 1346 C CA . LEU A 1 174 ? -1.109 16.057 14.339 1.00 97.50 174 LEU A CA 1
ATOM 1347 C C . LEU A 1 174 ? 0.413 16.061 14.109 1.00 97.50 174 LEU A C 1
ATOM 1349 O O . LEU A 1 174 ? 0.809 16.199 12.951 1.00 97.50 174 LEU A O 1
ATOM 1353 N N . PRO A 1 175 ? 1.286 15.862 15.119 1.00 98.06 175 PRO A N 1
ATOM 1354 C CA . PRO A 1 175 ? 2.726 15.776 14.881 1.00 98.06 175 PRO A CA 1
ATOM 1355 C C . PRO A 1 175 ? 3.112 14.657 13.905 1.00 98.06 175 PRO A C 1
ATOM 1357 O O . PRO A 1 175 ? 3.955 14.867 13.037 1.00 98.06 175 PRO A O 1
ATOM 1360 N N . LEU A 1 176 ? 2.460 13.490 13.975 1.00 98.12 176 LEU A N 1
ATOM 1361 C CA . LEU A 1 176 ? 2.733 12.379 13.054 1.00 98.12 176 LEU A CA 1
ATOM 1362 C C . LEU A 1 176 ? 2.251 12.694 11.631 1.00 98.12 176 LEU A C 1
ATOM 1364 O O . LEU A 1 176 ? 2.919 12.335 10.661 1.00 98.12 176 LEU A O 1
ATOM 1368 N N . TRP A 1 177 ? 1.145 13.429 11.493 1.00 97.81 177 TRP A N 1
ATOM 1369 C CA . TRP A 1 177 ? 0.699 13.961 10.201 1.00 97.81 177 TRP A CA 1
ATOM 1370 C C . TRP A 1 177 ? 1.672 14.993 9.629 1.00 97.81 177 TRP A C 1
ATOM 1372 O O . TRP A 1 177 ? 1.985 14.946 8.440 1.00 97.81 177 TRP A O 1
ATOM 1382 N N . ALA A 1 178 ? 2.203 15.887 10.463 1.00 97.81 178 ALA A N 1
ATOM 1383 C CA . ALA A 1 178 ? 3.210 16.858 10.049 1.00 97.81 178 ALA A CA 1
ATOM 1384 C C . ALA A 1 178 ? 4.496 16.169 9.567 1.00 97.81 178 ALA A C 1
ATOM 1386 O O . ALA A 1 178 ? 5.007 16.500 8.496 1.00 97.81 178 ALA A O 1
ATOM 1387 N N . ILE A 1 179 ? 4.972 15.156 10.301 1.00 98.00 179 ILE A N 1
ATOM 1388 C CA . ILE A 1 179 ? 6.125 14.338 9.895 1.00 98.00 179 ILE A CA 1
ATOM 1389 C C . ILE A 1 179 ? 5.825 13.600 8.585 1.00 98.00 179 ILE A C 1
ATOM 1391 O O . ILE A 1 179 ? 6.671 13.582 7.695 1.00 98.00 179 ILE A O 1
ATOM 1395 N N . SER A 1 180 ? 4.616 13.056 8.420 1.00 97.50 180 SER A N 1
ATOM 1396 C CA . SER A 1 180 ? 4.192 12.396 7.178 1.00 97.50 180 SER A CA 1
ATOM 1397 C C . SER A 1 180 ? 4.282 13.326 5.963 1.00 97.50 180 SER A C 1
ATOM 1399 O O . SER A 1 180 ? 4.853 12.965 4.928 1.00 97.50 180 SER A O 1
ATOM 1401 N N . MET A 1 181 ? 3.796 14.564 6.091 1.00 96.94 181 MET A N 1
ATOM 1402 C CA . MET A 1 181 ? 3.907 15.575 5.032 1.00 96.94 181 MET A CA 1
ATOM 1403 C C . MET A 1 181 ? 5.367 15.958 4.760 1.00 96.94 181 MET A C 1
ATOM 1405 O O . MET A 1 181 ? 5.783 16.034 3.603 1.00 96.94 181 MET A O 1
ATOM 1409 N N . PHE A 1 182 ? 6.164 16.143 5.814 1.00 97.44 182 PHE A N 1
ATOM 1410 C CA . PHE A 1 182 ? 7.587 16.460 5.700 1.00 97.44 182 PHE A CA 1
ATOM 1411 C C . PHE A 1 182 ? 8.371 15.354 4.979 1.00 97.44 182 PHE A C 1
ATOM 1413 O O . PHE A 1 182 ? 9.124 15.642 4.051 1.00 97.44 182 PHE A O 1
ATOM 1420 N N . TRP A 1 183 ? 8.151 14.087 5.336 1.00 97.31 183 TRP A N 1
ATOM 1421 C CA . TRP A 1 183 ? 8.772 12.937 4.672 1.00 97.31 183 TRP A CA 1
ATOM 1422 C C . TRP A 1 183 ? 8.361 12.826 3.205 1.00 97.31 183 TRP A C 1
ATOM 1424 O O . TRP A 1 183 ? 9.221 12.606 2.356 1.00 97.31 183 TRP A O 1
ATOM 1434 N N . SER A 1 184 ? 7.080 13.047 2.893 1.00 96.06 184 SER A N 1
ATOM 1435 C CA . SER A 1 184 ? 6.588 13.062 1.506 1.00 96.06 184 SER A CA 1
ATOM 1436 C C . SER A 1 184 ? 7.322 14.114 0.670 1.00 96.06 184 SER A C 1
ATOM 1438 O O . SER A 1 184 ? 7.824 13.820 -0.415 1.00 96.06 184 SER A O 1
ATOM 1440 N N . LYS A 1 185 ? 7.436 15.339 1.201 1.00 96.19 185 LYS A N 1
ATOM 1441 C CA . LYS A 1 185 ? 8.122 16.451 0.535 1.00 96.19 185 LYS A CA 1
ATOM 1442 C C . LYS A 1 185 ? 9.615 16.193 0.367 1.00 96.19 185 LYS A C 1
ATOM 1444 O O . LYS A 1 185 ? 10.140 16.401 -0.721 1.00 96.19 185 LYS A O 1
ATOM 1449 N N . ASN A 1 186 ? 10.296 15.726 1.409 1.00 95.69 186 ASN A N 1
ATOM 1450 C CA . ASN A 1 186 ? 11.730 15.449 1.332 1.00 95.69 186 ASN A CA 1
ATOM 1451 C C . ASN A 1 186 ? 12.041 14.331 0.341 1.00 95.69 186 ASN A C 1
ATOM 1453 O O . ASN A 1 186 ? 13.000 14.445 -0.417 1.00 95.69 186 ASN A O 1
ATOM 1457 N N . HIS A 1 187 ? 11.211 13.285 0.305 1.00 92.12 187 HIS A N 1
ATOM 1458 C CA . HIS A 1 187 ? 11.373 12.220 -0.672 1.00 92.12 187 HIS A CA 1
ATOM 1459 C C . HIS A 1 187 ? 11.201 12.749 -2.101 1.00 92.12 187 HIS A C 1
ATOM 1461 O O . HIS A 1 187 ? 12.081 12.536 -2.928 1.00 92.12 187 HIS A O 1
ATOM 1467 N N . TYR A 1 188 ? 10.158 13.542 -2.367 1.00 93.44 188 TYR A N 1
ATOM 1468 C CA . TYR A 1 188 ? 9.969 14.198 -3.666 1.00 93.44 188 TYR A CA 1
ATOM 1469 C C . TYR A 1 188 ? 11.171 15.056 -4.089 1.00 93.44 188 TYR A C 1
ATOM 1471 O O . TYR A 1 188 ? 11.596 15.014 -5.241 1.00 93.44 188 TYR A O 1
ATOM 1479 N N . LEU A 1 189 ? 11.749 15.822 -3.159 1.00 92.56 189 LEU A N 1
ATOM 1480 C CA . LEU A 1 189 ? 12.929 16.645 -3.437 1.00 92.56 189 LEU A CA 1
ATOM 1481 C C . LEU A 1 189 ? 14.177 15.808 -3.748 1.00 92.56 189 LEU A C 1
ATOM 1483 O O . LEU A 1 189 ? 15.031 16.276 -4.495 1.00 92.56 189 LEU A O 1
ATOM 1487 N N . SER A 1 190 ? 14.266 14.589 -3.208 1.00 90.56 190 SER A N 1
ATOM 1488 C CA . SER A 1 190 ? 15.363 13.654 -3.483 1.00 90.56 190 SER A CA 1
ATOM 1489 C C . SER A 1 190 ? 15.239 12.916 -4.820 1.00 90.56 190 SER A C 1
ATOM 1491 O O . SER A 1 190 ? 16.212 12.308 -5.261 1.00 90.56 190 SER A O 1
ATOM 1493 N N . LEU A 1 191 ? 14.068 12.959 -5.467 1.00 86.50 191 LEU A N 1
ATOM 1494 C CA . LEU A 1 191 ? 13.862 12.295 -6.751 1.00 86.50 191 LEU A CA 1
ATOM 1495 C C . LEU A 1 191 ? 14.658 12.989 -7.873 1.00 86.50 191 LEU A C 1
ATOM 1497 O O . LEU A 1 191 ? 14.757 14.220 -7.890 1.00 86.50 191 LEU A O 1
ATOM 1501 N N . PRO A 1 192 ? 15.184 12.226 -8.847 1.00 85.06 192 PRO A N 1
ATOM 1502 C CA . PRO A 1 192 ? 15.835 12.784 -10.026 1.00 85.06 192 PRO A CA 1
ATOM 1503 C C . PRO A 1 192 ? 14.844 13.550 -10.916 1.00 85.06 192 PRO A C 1
ATOM 1505 O O . PRO A 1 192 ? 13.652 13.236 -10.972 1.00 85.06 192 PRO A O 1
ATOM 1508 N N . ASP A 1 193 ? 15.349 14.547 -11.645 1.00 84.94 193 ASP A N 1
ATOM 1509 C CA . ASP A 1 193 ? 14.553 15.353 -12.585 1.00 84.94 193 ASP A CA 1
ATOM 1510 C C . ASP A 1 193 ? 14.326 14.653 -13.934 1.00 84.94 193 ASP A C 1
ATOM 1512 O O . ASP A 1 193 ? 13.362 14.955 -14.635 1.00 84.94 193 ASP A O 1
ATOM 1516 N N . ASN A 1 194 ? 15.184 13.690 -14.276 1.00 79.19 194 ASN A N 1
ATOM 1517 C CA . ASN A 1 194 ? 15.113 12.924 -15.517 1.00 79.19 194 ASN A CA 1
ATOM 1518 C C . ASN A 1 194 ? 14.477 11.546 -15.279 1.00 79.19 194 ASN A C 1
ATOM 1520 O O . ASN A 1 194 ? 14.633 10.982 -14.191 1.00 79.19 194 ASN A O 1
ATOM 1524 N N . PRO A 1 195 ? 13.773 10.982 -16.279 1.00 76.69 195 PRO A N 1
ATOM 1525 C CA . PRO A 1 195 ? 13.223 9.639 -16.174 1.00 76.69 195 PRO A CA 1
ATOM 1526 C C . PRO A 1 195 ? 14.336 8.596 -15.995 1.00 76.69 195 PRO A C 1
ATOM 1528 O O . PRO A 1 195 ? 15.454 8.802 -16.462 1.00 76.69 195 PRO A O 1
ATOM 1531 N N . PRO A 1 196 ? 14.042 7.453 -15.353 1.00 73.00 196 PRO A N 1
ATOM 1532 C CA . PRO A 1 196 ? 15.022 6.390 -15.191 1.00 73.00 196 PRO A CA 1
ATOM 1533 C C . PRO A 1 196 ? 15.442 5.816 -16.549 1.00 73.00 196 PRO A C 1
ATOM 1535 O O . PRO A 1 196 ? 14.607 5.346 -17.327 1.00 73.00 196 PRO A O 1
ATOM 1538 N N . ASP A 1 197 ? 16.751 5.793 -16.793 1.00 68.25 197 ASP A N 1
ATOM 1539 C CA . ASP A 1 197 ? 17.345 5.278 -18.033 1.00 68.25 197 ASP A CA 1
ATOM 1540 C C . ASP A 1 197 ? 17.406 3.740 -18.087 1.00 68.25 197 ASP A C 1
ATOM 1542 O O . ASP A 1 197 ? 17.653 3.158 -19.145 1.00 68.25 197 ASP A O 1
ATOM 1546 N N . CYS A 1 198 ? 17.173 3.057 -16.958 1.00 78.44 198 CYS A N 1
ATOM 1547 C CA . CYS A 1 198 ? 17.347 1.612 -16.825 1.00 78.44 198 CYS A CA 1
ATOM 1548 C C . CYS A 1 198 ? 16.148 0.922 -16.151 1.00 78.44 198 CYS A C 1
ATOM 1550 O O . CYS A 1 198 ? 15.707 1.292 -15.066 1.00 78.44 198 CYS A O 1
ATOM 1552 N N . PHE A 1 199 ? 15.656 -0.133 -16.799 1.00 86.62 199 PHE A N 1
ATOM 1553 C CA . PHE A 1 199 ? 14.609 -1.051 -16.353 1.00 86.62 199 PHE A CA 1
ATOM 1554 C C . PHE A 1 199 ? 15.143 -2.484 -16.204 1.00 86.62 199 PHE A C 1
ATOM 1556 O O . PHE A 1 199 ? 16.268 -2.780 -16.593 1.00 86.62 199 PHE A O 1
ATOM 1563 N N . VAL A 1 200 ? 14.328 -3.403 -15.673 1.00 87.06 200 VAL A N 1
ATOM 1564 C CA . VAL A 1 200 ? 14.745 -4.785 -15.349 1.00 87.06 200 VAL A CA 1
ATOM 1565 C C . VAL A 1 200 ? 15.403 -5.492 -16.537 1.00 87.06 200 VAL A C 1
ATOM 1567 O O . VAL A 1 200 ? 16.513 -6.001 -16.416 1.00 87.06 200 VAL A O 1
ATOM 1570 N N . VAL A 1 201 ? 14.754 -5.468 -17.705 1.00 87.06 201 VAL A N 1
ATOM 1571 C CA . VAL A 1 201 ? 15.265 -6.133 -18.917 1.00 87.06 201 VAL A CA 1
ATOM 1572 C C . VAL A 1 201 ? 16.542 -5.463 -19.442 1.00 87.06 201 VAL A C 1
ATOM 1574 O O . VAL A 1 201 ? 17.449 -6.150 -19.893 1.00 87.06 201 VAL A O 1
ATOM 1577 N N . THR A 1 202 ? 16.663 -4.134 -19.350 1.00 87.50 202 THR A N 1
ATOM 1578 C CA . THR A 1 202 ? 17.891 -3.434 -19.774 1.00 87.50 202 THR A CA 1
ATOM 1579 C C . THR A 1 202 ? 19.036 -3.637 -18.782 1.00 87.50 202 THR A C 1
ATOM 1581 O O . THR A 1 202 ? 20.185 -3.729 -19.194 1.00 87.50 202 THR A O 1
ATOM 1584 N N . ALA A 1 203 ? 18.743 -3.763 -17.485 1.00 88.06 203 ALA A N 1
ATOM 1585 C CA . ALA A 1 203 ? 19.736 -4.108 -16.471 1.00 88.06 203 ALA A CA 1
ATOM 1586 C C . ALA A 1 203 ? 20.269 -5.534 -16.666 1.00 88.06 203 ALA A C 1
ATOM 1588 O O . ALA A 1 203 ? 21.464 -5.764 -16.485 1.00 88.06 203 ALA A O 1
ATOM 1589 N N . ALA A 1 204 ? 19.412 -6.467 -17.096 1.00 90.69 204 ALA A N 1
ATOM 1590 C CA . ALA A 1 204 ? 19.793 -7.843 -17.410 1.00 90.69 204 ALA A CA 1
ATOM 1591 C C . ALA A 1 204 ? 20.822 -7.938 -18.556 1.00 90.69 204 ALA A C 1
ATOM 1593 O O . ALA A 1 204 ? 21.629 -8.861 -18.572 1.00 90.69 204 ALA A O 1
ATOM 1594 N N . LEU A 1 205 ? 20.882 -6.949 -19.460 1.00 90.31 205 LEU A N 1
ATOM 1595 C CA . LEU A 1 205 ? 21.897 -6.895 -20.525 1.00 90.31 205 LEU A CA 1
ATOM 1596 C C . LEU A 1 205 ? 23.335 -6.745 -20.007 1.00 90.31 205 LEU A C 1
ATOM 1598 O O . LEU A 1 205 ? 24.277 -6.958 -20.761 1.00 90.31 205 LEU A O 1
ATOM 1602 N N . ARG A 1 206 ? 23.525 -6.372 -18.735 1.00 90.06 206 ARG A N 1
ATOM 1603 C CA . ARG A 1 206 ? 24.850 -6.223 -18.105 1.00 90.06 206 ARG A CA 1
ATOM 1604 C C . ARG A 1 206 ? 25.485 -7.562 -17.708 1.00 90.06 206 ARG A C 1
ATOM 1606 O O . ARG A 1 206 ? 26.559 -7.551 -17.103 1.00 90.06 206 ARG A O 1
ATOM 1613 N N . GLY A 1 207 ? 24.808 -8.680 -17.973 1.00 90.44 207 GLY A N 1
ATOM 1614 C CA . GLY A 1 207 ? 25.311 -10.028 -17.728 1.00 90.44 207 GLY A CA 1
ATOM 1615 C C . GLY A 1 207 ? 26.527 -10.392 -18.583 1.00 90.44 207 GLY A C 1
ATOM 1616 O O . GLY A 1 207 ? 27.054 -9.582 -19.348 1.00 90.44 207 GLY A O 1
ATOM 1617 N N . HIS A 1 208 ? 27.011 -11.619 -18.438 1.00 94.31 208 HIS A N 1
ATOM 1618 C CA . HIS A 1 208 ? 28.111 -12.134 -19.242 1.00 94.31 208 HIS A CA 1
ATOM 1619 C C . HIS A 1 208 ? 27.648 -12.359 -20.682 1.00 94.31 208 HIS A C 1
ATOM 1621 O O . HIS A 1 208 ? 26.657 -13.042 -20.931 1.00 94.31 208 HIS A O 1
ATOM 1627 N N . GLU A 1 209 ? 28.399 -11.817 -21.638 1.00 91.31 209 GLU A N 1
ATOM 1628 C CA . GLU A 1 209 ? 28.083 -11.865 -23.070 1.00 91.31 209 GLU A CA 1
ATOM 1629 C C . GLU A 1 209 ? 27.745 -13.269 -23.612 1.00 91.31 209 GLU A C 1
ATOM 1631 O O . GLU A 1 209 ? 26.774 -13.368 -24.361 1.00 91.31 209 GLU A O 1
ATOM 1636 N N . PRO A 1 210 ? 28.406 -14.369 -23.192 1.00 93.25 210 PRO A N 1
ATOM 1637 C CA . PRO A 1 210 ? 28.023 -15.716 -23.626 1.00 93.25 210 PRO A CA 1
ATOM 1638 C C . PRO A 1 210 ? 26.602 -16.141 -23.222 1.00 93.25 210 PRO A C 1
ATOM 1640 O O . PRO A 1 210 ? 26.050 -17.066 -23.809 1.00 93.25 210 PRO A O 1
ATOM 1643 N N . ILE A 1 211 ? 26.025 -15.502 -22.201 1.00 90.62 211 ILE A N 1
ATOM 1644 C CA . ILE A 1 211 ? 24.684 -15.792 -21.684 1.00 90.62 211 ILE A CA 1
ATOM 1645 C C . ILE A 1 211 ? 23.669 -14.813 -22.273 1.00 90.62 211 ILE A C 1
ATOM 1647 O O . ILE A 1 211 ? 22.617 -15.226 -22.764 1.00 90.62 211 ILE A O 1
ATOM 1651 N N . VAL A 1 212 ? 23.964 -13.512 -22.193 1.00 91.50 212 VAL A N 1
ATOM 1652 C CA . VAL A 1 212 ? 22.990 -12.451 -22.496 1.00 91.50 212 VAL A CA 1
ATOM 1653 C C . VAL A 1 212 ? 23.077 -11.923 -23.925 1.00 91.50 212 VAL A C 1
ATOM 1655 O O . VAL A 1 212 ? 22.142 -11.265 -24.380 1.00 91.50 212 VAL A O 1
ATOM 1658 N N . GLY A 1 213 ? 24.178 -12.185 -24.627 1.00 89.31 213 GLY A N 1
ATOM 1659 C CA . GLY A 1 213 ? 24.345 -11.848 -26.035 1.00 89.31 213 GLY A CA 1
ATOM 1660 C C . GLY A 1 213 ? 23.666 -12.860 -26.971 1.00 89.31 213 GLY A C 1
ATOM 1661 O O . GLY A 1 213 ? 22.956 -13.763 -26.519 1.00 89.31 213 GLY A O 1
ATOM 1662 N N . PRO A 1 214 ? 23.888 -12.734 -28.291 1.00 91.88 214 PRO A N 1
ATOM 1663 C CA . PRO A 1 214 ? 24.584 -11.635 -28.965 1.00 91.88 214 PRO A CA 1
ATOM 1664 C C . PRO A 1 214 ? 23.751 -10.342 -28.986 1.00 91.88 214 PRO A C 1
ATOM 1666 O O . PRO A 1 214 ? 22.530 -10.365 -28.818 1.00 91.88 214 PRO A O 1
ATOM 1669 N N . PHE A 1 215 ? 24.421 -9.210 -29.205 1.00 91.00 215 PHE A N 1
ATOM 1670 C CA . PHE A 1 215 ? 23.789 -7.897 -29.342 1.00 91.00 215 PHE A CA 1
ATOM 1671 C C . PHE A 1 215 ? 23.727 -7.468 -30.808 1.00 91.00 215 PHE A C 1
ATOM 1673 O O . PHE A 1 215 ? 24.592 -7.814 -31.610 1.00 91.00 215 PHE A O 1
ATOM 1680 N N . SER A 1 216 ? 22.692 -6.720 -31.169 1.00 89.19 216 SER A N 1
ATOM 1681 C CA . SER A 1 216 ? 22.456 -6.239 -32.529 1.00 89.19 216 SER A CA 1
ATOM 1682 C C . SER A 1 216 ? 21.856 -4.838 -32.494 1.00 89.19 216 SER A C 1
ATOM 1684 O O . SER A 1 216 ? 21.183 -4.467 -31.527 1.00 89.19 216 SER A O 1
ATOM 1686 N N . ASP A 1 217 ? 22.074 -4.070 -33.558 1.00 86.50 217 ASP A N 1
ATOM 1687 C CA . ASP A 1 217 ? 21.413 -2.781 -33.730 1.00 86.50 217 ASP A CA 1
ATOM 1688 C C . ASP A 1 217 ? 19.947 -2.991 -34.112 1.00 86.50 217 ASP A C 1
ATOM 1690 O O . ASP A 1 217 ? 19.616 -3.671 -35.084 1.00 86.50 217 ASP A O 1
ATOM 1694 N N . VAL A 1 218 ? 19.056 -2.406 -33.319 1.00 85.06 218 VAL A N 1
ATOM 1695 C CA . VAL A 1 218 ? 17.610 -2.463 -33.505 1.00 85.06 218 VAL A CA 1
ATOM 1696 C C . VAL A 1 218 ? 17.068 -1.043 -33.511 1.00 85.06 218 VAL A C 1
ATOM 1698 O O . VAL A 1 218 ? 17.313 -0.252 -32.599 1.00 85.06 218 VAL A O 1
ATOM 1701 N N . GLU A 1 219 ? 16.288 -0.709 -34.532 1.00 80.06 219 GLU A N 1
ATOM 1702 C CA . GLU A 1 219 ? 15.611 0.579 -34.588 1.00 80.06 219 GLU A CA 1
ATOM 1703 C C . GLU A 1 219 ? 14.395 0.583 -33.654 1.00 80.06 219 GLU A C 1
ATOM 1705 O O . GLU A 1 219 ? 13.490 -0.252 -33.755 1.00 80.06 219 GLU A O 1
ATOM 1710 N N . ARG A 1 220 ? 14.340 1.550 -32.734 1.00 76.94 220 ARG A N 1
ATOM 1711 C CA . ARG A 1 220 ? 13.184 1.762 -31.860 1.00 76.94 220 ARG A CA 1
ATOM 1712 C C . ARG A 1 220 ? 12.775 3.223 -31.897 1.00 76.94 220 ARG A C 1
ATOM 1714 O O . ARG A 1 220 ? 13.504 4.087 -31.422 1.00 76.94 220 ARG A O 1
ATOM 1721 N N . ARG A 1 221 ? 11.557 3.479 -32.388 1.00 74.88 221 ARG A N 1
ATOM 1722 C CA . ARG A 1 221 ? 10.976 4.832 -32.503 1.00 74.88 221 ARG A CA 1
ATOM 1723 C C . ARG A 1 221 ? 11.877 5.793 -33.302 1.00 74.88 221 ARG A C 1
ATOM 1725 O O . ARG A 1 221 ? 12.073 6.926 -32.878 1.00 74.88 221 ARG A O 1
ATOM 1732 N N . GLY A 1 222 ? 12.449 5.327 -34.415 1.00 74.69 222 GLY A N 1
ATOM 1733 C CA . GLY A 1 222 ? 13.329 6.140 -35.262 1.00 74.69 222 GLY A CA 1
ATOM 1734 C C . GLY A 1 222 ? 14.739 6.360 -34.708 1.00 74.69 222 GLY A C 1
ATOM 1735 O O . GLY A 1 222 ? 15.482 7.164 -35.258 1.00 74.69 222 GLY A O 1
ATOM 1736 N N . VAL A 1 223 ? 15.114 5.687 -33.611 1.00 78.12 223 VAL A N 1
ATOM 1737 C CA . VAL A 1 223 ? 16.442 5.807 -32.993 1.00 78.12 223 VAL A CA 1
ATOM 1738 C C . VAL A 1 223 ? 17.117 4.432 -32.960 1.00 78.12 223 VAL A C 1
ATOM 1740 O O . VAL A 1 223 ? 16.511 3.489 -32.434 1.00 78.12 223 VAL A O 1
ATOM 1743 N N . PRO A 1 224 ? 18.354 4.290 -33.471 1.00 80.56 224 PRO A N 1
ATOM 1744 C CA . PRO A 1 224 ? 19.108 3.047 -33.354 1.00 80.56 224 PRO A CA 1
ATOM 1745 C C . PRO A 1 224 ? 19.454 2.769 -31.886 1.00 80.56 224 PRO A C 1
ATOM 1747 O O . PRO A 1 224 ? 19.873 3.660 -31.140 1.00 80.56 224 PRO A O 1
ATOM 1750 N N . ARG A 1 225 ? 19.236 1.530 -31.443 1.00 84.25 225 ARG A N 1
ATOM 1751 C CA . ARG A 1 225 ? 19.523 1.056 -30.085 1.00 84.25 225 ARG A CA 1
ATOM 1752 C C . ARG A 1 225 ? 20.172 -0.321 -30.144 1.00 84.25 225 ARG A C 1
ATOM 1754 O O . ARG A 1 225 ? 19.718 -1.180 -30.886 1.00 84.25 225 ARG A O 1
ATOM 1761 N N . ILE A 1 226 ? 21.157 -0.555 -29.285 1.00 85.81 226 ILE A N 1
ATOM 1762 C CA . ILE A 1 226 ? 21.751 -1.882 -29.110 1.00 85.81 226 ILE A CA 1
ATOM 1763 C C . ILE A 1 226 ? 20.808 -2.729 -28.249 1.00 85.81 226 ILE A C 1
ATOM 1765 O O . ILE A 1 226 ? 20.424 -2.318 -27.148 1.00 85.81 226 ILE A O 1
ATOM 1769 N N . ALA A 1 227 ? 20.427 -3.905 -28.740 1.00 89.12 227 ALA A N 1
ATOM 1770 C CA . ALA A 1 227 ? 19.578 -4.851 -28.026 1.00 89.12 227 ALA A CA 1
ATOM 1771 C C . ALA A 1 227 ? 19.985 -6.296 -28.330 1.00 89.12 227 ALA A C 1
ATOM 1773 O O . ALA A 1 227 ? 20.467 -6.603 -29.415 1.00 89.12 227 ALA A O 1
ATOM 1774 N N . ASN A 1 228 ? 19.769 -7.199 -27.375 1.00 93.62 228 ASN A N 1
ATOM 1775 C CA . ASN A 1 228 ? 19.802 -8.634 -27.650 1.00 93.62 228 ASN A CA 1
ATOM 1776 C C . ASN A 1 228 ? 18.434 -9.117 -28.169 1.00 93.62 228 ASN A C 1
ATOM 1778 O O . ASN A 1 228 ? 17.444 -8.374 -28.173 1.00 93.62 228 ASN A O 1
ATOM 1782 N N . SER A 1 229 ? 18.361 -10.386 -28.571 1.00 90.88 229 SER A N 1
ATOM 1783 C CA . SER A 1 229 ? 17.126 -11.012 -29.068 1.00 90.88 229 SER A CA 1
ATOM 1784 C C . SER A 1 229 ? 15.967 -10.942 -28.064 1.00 90.88 229 SER A C 1
ATOM 1786 O O . SER A 1 229 ? 14.829 -10.667 -28.454 1.00 90.88 229 SER A O 1
ATOM 1788 N N . GLN A 1 230 ? 16.254 -11.114 -26.770 1.00 94.06 230 GLN A N 1
ATOM 1789 C CA . GLN A 1 230 ? 15.255 -11.037 -25.704 1.00 94.06 230 GLN A CA 1
ATOM 1790 C C . GLN A 1 230 ? 14.622 -9.639 -25.625 1.00 94.06 230 GLN A C 1
ATOM 1792 O O . GLN A 1 230 ? 13.396 -9.504 -25.648 1.00 94.06 230 GLN A O 1
ATOM 1797 N N . LEU A 1 231 ? 15.436 -8.581 -25.566 1.00 92.94 231 LEU A N 1
ATOM 1798 C CA . LEU A 1 231 ? 14.945 -7.205 -25.486 1.00 92.94 231 LEU A CA 1
ATOM 1799 C C . LEU A 1 231 ? 14.192 -6.801 -26.760 1.00 92.94 231 LEU A C 1
ATOM 1801 O O . LEU A 1 231 ? 13.135 -6.175 -26.667 1.00 92.94 231 LEU A O 1
ATOM 1805 N N . ALA A 1 232 ? 14.684 -7.203 -27.934 1.00 92.12 232 ALA A N 1
ATOM 1806 C CA . ALA A 1 232 ? 14.002 -6.965 -29.204 1.00 92.12 232 ALA A CA 1
ATOM 1807 C C . ALA A 1 232 ? 12.614 -7.632 -29.241 1.00 92.12 232 ALA A C 1
ATOM 1809 O O . ALA A 1 232 ? 11.629 -6.999 -29.634 1.00 92.12 232 ALA A O 1
ATOM 1810 N N . THR A 1 233 ? 12.512 -8.875 -28.761 1.00 93.44 233 THR A N 1
ATOM 1811 C CA . THR A 1 233 ? 11.243 -9.613 -28.649 1.00 93.44 233 THR A CA 1
ATOM 1812 C C . THR A 1 233 ? 10.265 -8.893 -27.728 1.00 93.44 233 THR A C 1
ATOM 1814 O O . THR A 1 233 ? 9.109 -8.677 -28.099 1.00 93.44 233 THR A O 1
ATOM 1817 N N . PHE A 1 234 ? 10.720 -8.444 -26.555 1.00 93.88 234 PHE A N 1
ATOM 1818 C CA . PHE A 1 234 ? 9.868 -7.696 -25.632 1.00 93.88 234 PHE A CA 1
ATOM 1819 C C . PHE A 1 234 ? 9.404 -6.355 -26.200 1.00 93.88 234 PHE A C 1
ATOM 1821 O O . PHE A 1 234 ? 8.253 -5.986 -25.985 1.00 93.88 234 PHE A O 1
ATOM 1828 N N . TRP A 1 235 ? 10.241 -5.634 -26.950 1.00 91.69 235 TRP A N 1
ATOM 1829 C CA . TRP A 1 235 ? 9.815 -4.397 -27.611 1.00 91.69 235 TRP A CA 1
ATOM 1830 C C . TRP A 1 235 ? 8.754 -4.634 -28.686 1.00 91.69 235 TRP A C 1
ATOM 1832 O O . TRP A 1 235 ? 7.786 -3.872 -28.749 1.00 91.69 235 TRP A O 1
ATOM 1842 N N . LYS A 1 236 ? 8.897 -5.686 -29.502 1.00 92.00 236 LYS A N 1
ATOM 1843 C CA . LYS A 1 236 ? 7.865 -6.080 -30.475 1.00 92.00 236 LYS A CA 1
ATOM 1844 C C . LYS A 1 236 ? 6.557 -6.441 -29.770 1.00 92.00 236 LYS A C 1
ATOM 1846 O O . LYS A 1 236 ? 5.509 -5.897 -30.110 1.00 92.00 236 LYS A O 1
ATOM 1851 N N . PHE A 1 237 ? 6.629 -7.291 -28.748 1.00 94.19 237 PHE A N 1
ATOM 1852 C CA . PHE A 1 237 ? 5.467 -7.683 -27.954 1.00 94.19 237 PHE A CA 1
ATOM 1853 C C . PHE A 1 237 ? 4.783 -6.478 -27.294 1.00 94.19 237 PHE A C 1
ATOM 1855 O O . PHE A 1 237 ? 3.568 -6.341 -27.397 1.00 94.19 237 PHE A O 1
ATOM 1862 N N . GLU A 1 238 ? 5.542 -5.568 -26.674 1.00 91.81 238 GLU A N 1
ATOM 1863 C CA . GLU A 1 238 ? 5.015 -4.338 -26.068 1.00 91.81 238 GLU A CA 1
ATOM 1864 C C . GLU A 1 238 ? 4.245 -3.500 -27.097 1.00 91.81 238 GLU A C 1
ATOM 1866 O O . GLU A 1 238 ? 3.143 -3.026 -26.812 1.00 91.81 238 GLU A O 1
ATOM 1871 N N . ARG A 1 239 ? 4.778 -3.365 -28.320 1.00 90.62 239 ARG A N 1
ATOM 1872 C CA . ARG A 1 239 ? 4.097 -2.660 -29.413 1.00 90.62 239 ARG A CA 1
ATOM 1873 C C . ARG A 1 239 ? 2.771 -3.333 -29.768 1.00 90.62 239 ARG A C 1
ATOM 1875 O O . ARG A 1 239 ? 1.749 -2.648 -29.778 1.00 90.62 239 ARG A O 1
ATOM 1882 N N . LEU A 1 240 ? 2.763 -4.645 -30.004 1.00 92.44 240 LEU A N 1
ATOM 1883 C CA . LEU A 1 240 ? 1.542 -5.393 -30.335 1.00 92.44 240 LEU A CA 1
ATOM 1884 C C . LEU A 1 240 ? 0.510 -5.327 -29.214 1.00 92.44 240 LEU A C 1
ATOM 1886 O O . LEU A 1 240 ? -0.678 -5.131 -29.473 1.00 92.44 240 LEU A O 1
ATOM 1890 N N . TRP A 1 241 ? 0.964 -5.425 -27.967 1.00 93.31 241 TRP A N 1
ATOM 1891 C CA . TRP A 1 241 ? 0.115 -5.305 -26.793 1.00 93.31 241 TRP A CA 1
ATOM 1892 C C . TRP A 1 241 ? -0.518 -3.911 -26.703 1.00 93.31 241 TRP A C 1
ATOM 1894 O O . TRP A 1 241 ? -1.716 -3.792 -26.435 1.00 93.31 241 TRP A O 1
ATOM 1904 N N . SER A 1 242 ? 0.250 -2.857 -26.990 1.00 90.31 242 SER A N 1
ATOM 1905 C CA . SER A 1 242 ? -0.264 -1.486 -27.007 1.00 90.31 242 SER A CA 1
ATOM 1906 C C . SER A 1 242 ? -1.341 -1.264 -28.075 1.00 90.31 242 SER A C 1
ATOM 1908 O O . SER A 1 242 ? -2.296 -0.534 -27.815 1.00 90.31 242 SER A O 1
ATOM 1910 N N . LEU A 1 243 ? -1.218 -1.925 -29.233 1.00 89.38 243 LEU A N 1
ATOM 1911 C CA . LEU A 1 243 ? -2.148 -1.808 -30.359 1.00 89.38 243 LEU A CA 1
ATOM 1912 C C . LEU A 1 243 ? -3.442 -2.593 -30.120 1.00 89.38 243 LEU A C 1
ATOM 1914 O O . LEU A 1 243 ? -4.532 -2.051 -30.282 1.00 89.38 243 LEU A O 1
ATOM 1918 N N . HIS A 1 244 ? -3.326 -3.854 -29.703 1.00 90.62 244 HIS A N 1
ATOM 1919 C CA . HIS A 1 244 ? -4.466 -4.763 -29.586 1.00 90.62 244 HIS A CA 1
ATOM 1920 C C . HIS A 1 244 ? -5.208 -4.637 -28.248 1.00 90.62 244 HIS A C 1
ATOM 1922 O O . HIS A 1 244 ? -6.436 -4.700 -28.217 1.00 90.62 244 HIS A O 1
ATOM 1928 N N . CYS A 1 245 ? -4.492 -4.425 -27.136 1.00 88.56 245 CYS A N 1
ATOM 1929 C CA . CYS A 1 245 ? -5.089 -4.370 -25.795 1.00 88.56 245 CYS A CA 1
ATOM 1930 C C . CYS A 1 245 ? -4.611 -3.136 -24.993 1.00 88.56 245 CYS A C 1
ATOM 1932 O O . CYS A 1 245 ? -4.042 -3.279 -23.898 1.00 88.56 245 CYS A O 1
ATOM 1934 N N . PRO A 1 246 ? -4.905 -1.904 -25.464 1.00 84.31 246 PRO A N 1
ATOM 1935 C CA . PRO A 1 246 ? -4.342 -0.657 -24.933 1.00 84.31 246 PRO A CA 1
ATOM 1936 C C . PRO A 1 246 ? -4.659 -0.394 -23.456 1.00 84.31 246 PRO A C 1
ATOM 1938 O O . PRO A 1 246 ? -3.884 0.270 -22.768 1.00 84.31 246 PRO A O 1
ATOM 1941 N N . ARG A 1 247 ? -5.794 -0.890 -22.944 1.00 80.06 247 ARG A N 1
ATOM 1942 C CA . ARG A 1 247 ? -6.170 -0.743 -21.524 1.00 80.06 247 ARG A CA 1
ATOM 1943 C C . ARG A 1 247 ? -5.256 -1.567 -20.617 1.00 80.06 247 ARG A C 1
ATOM 1945 O O . ARG A 1 247 ? -4.683 -1.039 -19.671 1.00 80.06 247 ARG A O 1
ATOM 1952 N N . THR A 1 248 ? -5.079 -2.847 -20.941 1.00 82.75 248 THR A N 1
ATOM 1953 C CA . THR A 1 248 ? -4.216 -3.755 -20.167 1.00 82.75 248 THR A CA 1
ATOM 1954 C C . THR A 1 248 ? -2.739 -3.384 -20.279 1.00 82.75 248 THR A C 1
ATOM 1956 O O . THR A 1 248 ? -2.030 -3.421 -19.277 1.00 82.75 248 THR A O 1
ATOM 1959 N N . HIS A 1 249 ? -2.297 -2.931 -21.458 1.00 85.44 249 HIS A N 1
ATOM 1960 C CA . HIS A 1 249 ? -0.946 -2.417 -21.657 1.00 85.44 249 HIS A CA 1
ATOM 1961 C C . HIS A 1 249 ? -0.682 -1.185 -20.781 1.00 85.44 249 HIS A C 1
ATOM 1963 O O . HIS A 1 249 ? 0.333 -1.131 -20.091 1.00 85.44 249 HIS A O 1
ATOM 1969 N N . ARG A 1 250 ? -1.609 -0.213 -20.750 1.00 76.56 250 ARG A N 1
ATOM 1970 C CA . ARG A 1 250 ? -1.495 0.968 -19.875 1.00 76.56 250 ARG A CA 1
ATOM 1971 C C . ARG A 1 250 ? -1.393 0.587 -18.400 1.00 76.56 250 ARG A C 1
ATOM 1973 O O . ARG A 1 250 ? -0.510 1.099 -17.719 1.00 76.56 250 ARG A O 1
ATOM 1980 N N . LEU A 1 251 ? -2.233 -0.344 -17.944 1.00 76.31 251 LEU A N 1
ATOM 1981 C CA . LEU A 1 251 ? -2.226 -0.834 -16.564 1.00 76.31 251 LEU A CA 1
ATOM 1982 C C . LEU A 1 251 ? -0.870 -1.447 -16.192 1.00 76.31 251 LEU A C 1
ATOM 1984 O O . LEU A 1 251 ? -0.252 -1.038 -15.210 1.00 76.31 251 LEU A O 1
ATOM 1988 N N . PHE A 1 252 ? -0.370 -2.368 -17.020 1.00 83.12 252 PHE A N 1
ATOM 1989 C CA . PHE A 1 252 ? 0.945 -2.973 -16.823 1.00 83.12 252 PHE A CA 1
ATOM 1990 C C . PHE A 1 252 ? 2.058 -1.924 -16.836 1.00 83.12 252 PHE A C 1
ATOM 1992 O O . PHE A 1 252 ? 2.893 -1.901 -15.934 1.00 83.12 252 PHE A O 1
ATOM 1999 N N . ARG A 1 253 ? 2.058 -1.025 -17.827 1.00 81.25 253 ARG A N 1
ATOM 2000 C CA . ARG A 1 253 ? 3.096 -0.002 -17.985 1.00 81.25 253 ARG A CA 1
ATOM 2001 C C . ARG A 1 253 ? 3.107 0.981 -16.815 1.00 81.25 253 ARG A C 1
ATOM 2003 O O . ARG A 1 253 ? 4.186 1.373 -16.382 1.00 81.25 253 ARG A O 1
ATOM 2010 N N . GLY A 1 254 ? 1.944 1.332 -16.269 1.00 73.56 254 GLY A N 1
ATOM 2011 C CA . GLY A 1 254 ? 1.826 2.166 -15.073 1.00 73.56 254 GLY A CA 1
ATOM 2012 C C . GLY A 1 254 ? 2.499 1.533 -13.854 1.00 73.56 254 GLY A C 1
ATOM 2013 O O . GLY A 1 254 ? 3.285 2.190 -13.173 1.00 73.56 254 GLY A O 1
ATOM 2014 N N . THR A 1 255 ? 2.256 0.244 -13.604 1.00 76.94 255 THR A N 1
ATOM 2015 C CA . THR A 1 255 ? 2.915 -0.486 -12.509 1.00 76.94 255 THR A CA 1
ATOM 2016 C C . THR A 1 255 ? 4.405 -0.711 -12.787 1.00 76.94 255 THR A C 1
ATOM 2018 O O . THR A 1 255 ? 5.244 -0.442 -11.927 1.00 76.94 255 THR A O 1
ATOM 2021 N N . TYR A 1 256 ? 4.764 -1.149 -13.996 1.00 81.50 256 TYR A N 1
ATOM 2022 C CA . TYR A 1 256 ? 6.146 -1.453 -14.372 1.00 81.50 256 TYR A CA 1
ATOM 2023 C C . TYR A 1 256 ? 7.045 -0.211 -14.385 1.00 81.50 256 TYR A C 1
ATOM 2025 O O . TYR A 1 256 ? 8.204 -0.300 -13.998 1.00 81.50 256 TYR A O 1
ATOM 2033 N N . ASN A 1 257 ? 6.525 0.964 -14.752 1.00 79.00 257 ASN A N 1
ATOM 2034 C CA . ASN A 1 257 ? 7.286 2.215 -14.698 1.00 79.00 257 ASN A CA 1
ATOM 2035 C C . ASN A 1 257 ? 7.694 2.629 -13.275 1.00 79.00 257 ASN A C 1
ATOM 2037 O O . ASN A 1 257 ? 8.655 3.376 -13.126 1.00 79.00 257 ASN A O 1
ATOM 2041 N N . ARG A 1 258 ? 6.985 2.151 -12.247 1.00 74.00 258 ARG A N 1
ATOM 2042 C CA . ARG A 1 258 ? 7.280 2.443 -10.835 1.00 74.00 258 ARG A CA 1
ATOM 2043 C C . ARG A 1 258 ? 8.197 1.404 -10.219 1.00 74.00 258 ARG A C 1
ATOM 2045 O O . ARG A 1 258 ? 9.227 1.729 -9.650 1.00 74.00 258 ARG A O 1
ATOM 2052 N N . VAL A 1 259 ? 7.835 0.137 -10.387 1.00 78.19 259 VAL A N 1
ATOM 2053 C CA . VAL A 1 259 ? 8.537 -0.970 -9.730 1.00 78.19 259 VAL A CA 1
ATOM 2054 C C . VAL A 1 259 ? 9.775 -1.397 -10.528 1.00 78.19 259 VAL A C 1
ATOM 2056 O O . VAL A 1 259 ? 10.782 -1.817 -9.963 1.00 78.19 259 VAL A O 1
ATOM 2059 N N . GLY A 1 260 ? 9.729 -1.278 -11.855 1.00 83.50 260 GLY A N 1
ATOM 2060 C CA . GLY A 1 260 ? 10.787 -1.725 -12.759 1.00 83.50 260 GLY A CA 1
ATOM 2061 C C . GLY A 1 260 ? 12.151 -1.077 -12.499 1.00 83.50 260 GLY A C 1
ATOM 2062 O O . GLY A 1 260 ? 13.123 -1.825 -12.388 1.00 83.50 260 GLY A O 1
ATOM 2063 N N . PRO A 1 261 ? 12.261 0.259 -12.367 1.00 84.50 261 PRO A N 1
ATOM 2064 C CA . PRO A 1 261 ? 13.538 0.915 -12.083 1.00 84.50 261 PRO A CA 1
ATOM 2065 C C . PRO A 1 261 ? 14.090 0.564 -10.697 1.00 84.50 261 PRO A C 1
ATOM 2067 O O . PRO A 1 261 ? 15.281 0.296 -10.567 1.00 84.50 261 PRO A O 1
ATOM 2070 N N . GLN A 1 262 ? 13.229 0.452 -9.679 1.00 80.25 262 GLN A N 1
ATOM 2071 C CA . GLN A 1 262 ? 13.633 0.036 -8.329 1.00 80.25 262 GLN A CA 1
ATOM 2072 C C . GLN A 1 262 ? 14.235 -1.370 -8.320 1.00 80.25 262 GLN A C 1
ATOM 2074 O O . GLN A 1 262 ? 15.239 -1.626 -7.654 1.00 80.25 262 GLN A O 1
ATOM 2079 N N . ILE A 1 263 ? 13.623 -2.299 -9.061 1.00 84.50 263 ILE A N 1
ATOM 2080 C CA . ILE A 1 263 ? 14.165 -3.648 -9.235 1.00 84.50 263 ILE A CA 1
ATOM 2081 C C . ILE A 1 263 ? 15.478 -3.576 -10.020 1.00 84.50 263 ILE A C 1
ATOM 2083 O O . ILE A 1 263 ? 16.457 -4.193 -9.609 1.00 84.50 263 ILE A O 1
ATOM 2087 N N . ALA A 1 264 ? 15.526 -2.800 -11.106 1.00 87.19 264 ALA A N 1
ATOM 2088 C CA . ALA A 1 264 ? 16.715 -2.642 -11.942 1.00 87.19 264 ALA A CA 1
ATOM 2089 C C . ALA A 1 264 ? 17.922 -2.108 -11.156 1.00 87.19 264 ALA A C 1
ATOM 2091 O O . ALA A 1 264 ? 19.028 -2.621 -11.310 1.00 87.19 264 ALA A O 1
ATOM 2092 N N . ALA A 1 265 ? 17.705 -1.144 -10.258 1.00 84.50 265 ALA A N 1
ATOM 2093 C CA . ALA A 1 265 ? 18.740 -0.574 -9.399 1.00 84.50 265 ALA A CA 1
ATOM 2094 C C . ALA A 1 265 ? 19.378 -1.608 -8.453 1.00 84.50 265 ALA A C 1
ATOM 2096 O O . ALA A 1 265 ? 20.535 -1.461 -8.065 1.00 84.50 265 ALA A O 1
ATOM 2097 N N . ARG A 1 266 ? 18.657 -2.684 -8.107 1.00 86.19 266 ARG A N 1
ATOM 2098 C CA . ARG A 1 266 ? 19.176 -3.788 -7.279 1.00 86.19 266 ARG A CA 1
ATOM 2099 C C . ARG A 1 266 ? 20.006 -4.800 -8.077 1.00 86.19 266 ARG A C 1
ATOM 2101 O O . ARG A 1 266 ? 20.687 -5.630 -7.479 1.00 86.19 266 ARG A O 1
ATOM 2108 N N . ILE A 1 267 ? 19.980 -4.739 -9.410 1.00 88.38 267 ILE A N 1
ATOM 2109 C CA . ILE A 1 267 ? 20.769 -5.601 -10.300 1.00 88.38 267 ILE A CA 1
ATOM 2110 C C . ILE A 1 267 ? 22.136 -4.943 -10.516 1.00 88.38 267 ILE A C 1
ATOM 2112 O O . ILE A 1 267 ? 22.371 -4.214 -11.483 1.00 88.38 267 ILE A O 1
ATOM 2116 N N . THR A 1 268 ? 23.039 -5.153 -9.559 1.00 87.75 268 THR A N 1
ATOM 2117 C CA . THR A 1 268 ? 24.341 -4.468 -9.518 1.00 87.75 268 THR A CA 1
ATOM 2118 C C . THR A 1 268 ? 25.504 -5.299 -10.058 1.00 87.75 268 THR A C 1
ATOM 2120 O O . THR A 1 268 ? 26.473 -4.714 -10.542 1.00 87.75 268 THR A O 1
ATOM 2123 N N . SER A 1 269 ? 25.425 -6.634 -10.020 1.00 90.56 269 SER A N 1
ATOM 2124 C CA . SER A 1 269 ? 26.505 -7.537 -10.438 1.00 90.56 269 SER A CA 1
ATOM 2125 C C . SER A 1 269 ? 26.169 -8.280 -11.734 1.00 90.56 269 SER A C 1
ATOM 2127 O O . SER A 1 269 ? 25.004 -8.467 -12.080 1.00 90.56 269 SER A O 1
ATOM 2129 N N . ARG A 1 270 ? 27.197 -8.735 -12.463 1.00 91.75 270 ARG A N 1
ATOM 2130 C CA . ARG A 1 270 ? 26.996 -9.505 -13.706 1.00 91.75 270 ARG A CA 1
ATOM 2131 C C . ARG A 1 270 ? 26.246 -10.815 -13.456 1.00 91.75 270 ARG A C 1
ATOM 2133 O O . ARG A 1 270 ? 25.363 -11.164 -14.221 1.00 91.75 270 ARG A O 1
ATOM 2140 N N . ILE A 1 271 ? 26.536 -11.480 -12.336 1.00 91.88 271 ILE A N 1
ATOM 2141 C CA . ILE A 1 271 ? 25.881 -12.738 -11.948 1.00 91.88 271 ILE A CA 1
ATOM 2142 C C . ILE A 1 271 ? 24.387 -12.520 -11.677 1.00 91.88 271 ILE A C 1
ATOM 2144 O O . ILE A 1 271 ? 23.559 -13.325 -12.097 1.00 91.88 271 ILE A O 1
ATOM 2148 N N . THR A 1 272 ? 24.011 -11.433 -10.989 1.00 91.19 272 THR A N 1
ATOM 2149 C CA . THR A 1 272 ? 22.585 -11.144 -10.777 1.00 91.19 272 THR A CA 1
ATOM 2150 C C . THR A 1 272 ? 21.896 -10.753 -12.078 1.00 91.19 272 THR A C 1
ATOM 2152 O O . THR A 1 272 ? 20.750 -11.145 -12.277 1.00 91.19 272 THR A O 1
ATOM 2155 N N . ALA A 1 273 ? 22.586 -10.058 -12.986 1.00 92.81 273 ALA A N 1
ATOM 2156 C CA . ALA A 1 273 ? 22.071 -9.769 -14.322 1.00 92.81 273 ALA A CA 1
ATOM 2157 C C . ALA A 1 273 ? 21.835 -11.048 -15.148 1.00 92.81 273 ALA A C 1
ATOM 2159 O O . ALA A 1 273 ? 20.760 -11.181 -15.730 1.00 92.81 273 ALA A O 1
ATOM 2160 N N . ASP A 1 274 ? 22.755 -12.019 -15.122 1.00 92.38 274 ASP A N 1
ATOM 2161 C CA . ASP A 1 274 ? 22.573 -13.327 -15.775 1.00 92.38 274 ASP A CA 1
ATOM 2162 C C . ASP A 1 274 ? 21.379 -14.084 -15.202 1.00 92.38 274 ASP A C 1
ATOM 2164 O O . ASP A 1 274 ? 20.545 -14.609 -15.938 1.00 92.38 274 ASP A O 1
ATOM 2168 N N . LEU A 1 275 ? 21.272 -14.123 -13.873 1.00 93.00 275 LEU A N 1
ATOM 2169 C CA . LEU A 1 275 ? 20.168 -14.792 -13.198 1.00 93.00 275 LEU A CA 1
ATOM 2170 C C . LEU A 1 275 ? 18.831 -14.150 -13.578 1.00 93.00 275 LEU A C 1
ATOM 2172 O O . LEU A 1 275 ? 17.882 -14.860 -13.897 1.00 93.00 275 LEU A O 1
ATOM 2176 N N . VAL A 1 276 ? 18.752 -12.817 -13.593 1.00 92.62 276 VAL A N 1
ATOM 2177 C CA . VAL A 1 276 ? 17.546 -12.098 -14.027 1.00 92.62 276 VAL A CA 1
ATOM 2178 C C . VAL A 1 276 ? 17.247 -12.377 -15.499 1.00 92.62 276 VAL A C 1
ATOM 2180 O O . VAL A 1 276 ? 16.097 -12.650 -15.832 1.00 92.62 276 VAL A O 1
ATOM 2183 N N . TYR A 1 277 ? 18.256 -12.371 -16.370 1.00 94.31 277 TYR A N 1
ATOM 2184 C CA . TYR A 1 277 ? 18.097 -12.706 -17.786 1.00 94.31 277 TYR A CA 1
ATOM 2185 C C . TYR A 1 277 ? 17.503 -14.109 -17.984 1.00 94.31 277 TYR A C 1
ATOM 2187 O O . TYR A 1 277 ? 16.555 -14.279 -18.756 1.00 94.31 277 TYR A O 1
ATOM 2195 N N . LEU A 1 278 ? 18.007 -15.103 -17.245 1.00 91.75 278 LEU A N 1
ATOM 2196 C CA . LEU A 1 278 ? 17.495 -16.475 -17.266 1.00 91.75 278 LEU A CA 1
ATOM 2197 C C . LEU A 1 278 ? 16.071 -16.564 -16.703 1.00 91.75 278 LEU A C 1
ATOM 2199 O O . LEU A 1 278 ? 15.226 -17.243 -17.283 1.00 91.75 278 LEU A O 1
ATOM 2203 N N . LEU A 1 279 ? 15.765 -15.838 -15.624 1.00 92.06 279 LEU A N 1
ATOM 2204 C CA . LEU A 1 279 ? 14.408 -15.764 -15.068 1.00 92.06 279 LEU A CA 1
ATOM 2205 C C . LEU A 1 279 ? 13.400 -15.120 -16.031 1.00 92.06 279 LEU A C 1
ATOM 2207 O O . LEU A 1 279 ? 12.209 -15.416 -15.948 1.00 92.06 279 LEU A O 1
ATOM 2211 N N . LEU A 1 280 ? 13.852 -14.259 -16.945 1.00 93.50 280 LEU A N 1
ATOM 2212 C CA . LEU A 1 280 ? 13.006 -13.629 -17.962 1.00 93.50 280 LEU A CA 1
ATOM 2213 C C . LEU A 1 280 ? 12.722 -14.539 -19.170 1.00 93.50 280 LEU A C 1
ATOM 2215 O O . LEU A 1 280 ? 11.790 -14.250 -19.922 1.00 93.50 280 LEU A O 1
ATOM 2219 N N . LYS A 1 281 ? 13.443 -15.657 -19.352 1.00 92.12 281 LYS A N 1
ATOM 2220 C CA . LYS A 1 281 ? 13.278 -16.564 -20.508 1.00 92.12 281 LYS A CA 1
ATOM 2221 C C . LYS A 1 281 ? 11.859 -17.133 -20.679 1.00 92.12 281 LYS A C 1
ATOM 2223 O O . LYS A 1 281 ? 11.381 -17.153 -21.812 1.00 92.12 281 LYS A O 1
ATOM 2228 N N . PRO A 1 282 ? 11.132 -17.548 -19.623 1.00 93.44 282 PRO A N 1
ATOM 2229 C CA . PRO A 1 282 ? 9.742 -17.985 -19.778 1.00 93.44 282 PRO A CA 1
ATOM 2230 C C . PRO A 1 282 ? 8.823 -16.870 -20.299 1.00 93.44 282 PRO A C 1
ATOM 2232 O O . PRO A 1 282 ? 7.969 -17.112 -21.152 1.00 93.44 282 PRO A O 1
ATOM 2235 N N . ALA A 1 283 ? 9.021 -15.636 -19.825 1.00 91.62 283 ALA A N 1
ATOM 2236 C CA . ALA A 1 283 ? 8.263 -14.479 -20.297 1.00 91.62 283 ALA A CA 1
ATOM 2237 C C . ALA A 1 283 ? 8.628 -14.110 -21.745 1.00 91.62 283 ALA A C 1
ATOM 2239 O O . ALA A 1 283 ? 7.751 -13.736 -22.521 1.00 91.62 283 ALA A O 1
ATOM 2240 N N . GLU A 1 284 ? 9.898 -14.258 -22.126 1.00 94.12 284 GLU A N 1
ATOM 2241 C CA . GLU A 1 284 ? 10.359 -14.101 -23.509 1.00 94.12 284 GLU A CA 1
ATOM 2242 C C . GLU A 1 284 ? 9.701 -15.128 -24.434 1.00 94.12 284 GLU A C 1
ATOM 2244 O O . GLU A 1 284 ? 9.199 -14.746 -25.483 1.00 94.12 284 GLU A O 1
ATOM 2249 N N . ALA A 1 285 ? 9.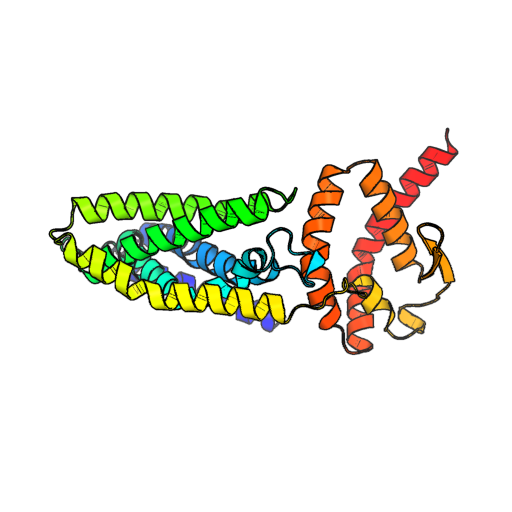637 -16.404 -24.043 1.00 93.56 285 ALA A N 1
ATOM 2250 C CA . ALA A 1 285 ? 8.998 -17.450 -24.845 1.00 93.56 285 ALA A CA 1
ATOM 2251 C C . ALA A 1 285 ? 7.505 -17.165 -25.080 1.00 93.56 285 ALA A C 1
ATOM 2253 O O . ALA A 1 285 ? 7.000 -17.318 -26.195 1.00 93.56 285 ALA A O 1
ATOM 2254 N N . PHE A 1 286 ? 6.804 -16.687 -24.048 1.00 93.44 286 PHE A N 1
ATOM 2255 C CA . PHE A 1 286 ? 5.422 -16.230 -24.176 1.00 93.44 286 PHE A CA 1
ATOM 2256 C C . PHE A 1 286 ? 5.300 -15.046 -25.150 1.00 93.44 286 PHE A C 1
ATOM 2258 O O . PHE A 1 286 ? 4.489 -15.086 -26.076 1.00 93.44 286 PHE A O 1
ATOM 2265 N N . ALA A 1 287 ? 6.136 -14.018 -24.982 1.00 93.12 287 ALA A N 1
ATOM 2266 C CA . ALA A 1 287 ? 6.157 -12.848 -25.856 1.00 93.12 287 ALA A CA 1
ATOM 2267 C C . ALA A 1 287 ? 6.467 -13.226 -27.317 1.00 93.12 287 ALA A C 1
ATOM 2269 O O . ALA A 1 287 ? 5.774 -12.775 -28.227 1.00 93.12 287 ALA A O 1
ATOM 2270 N N . ALA A 1 288 ? 7.452 -14.099 -27.537 1.00 94.00 288 ALA A N 1
ATOM 2271 C CA . ALA A 1 288 ? 7.838 -14.608 -28.850 1.00 94.00 288 ALA A CA 1
ATOM 2272 C C . ALA A 1 288 ? 6.696 -15.373 -29.523 1.00 94.00 288 ALA A C 1
ATOM 2274 O O . ALA A 1 288 ? 6.447 -15.178 -30.708 1.00 94.00 288 ALA A O 1
ATOM 2275 N N . THR A 1 289 ? 5.964 -16.193 -28.763 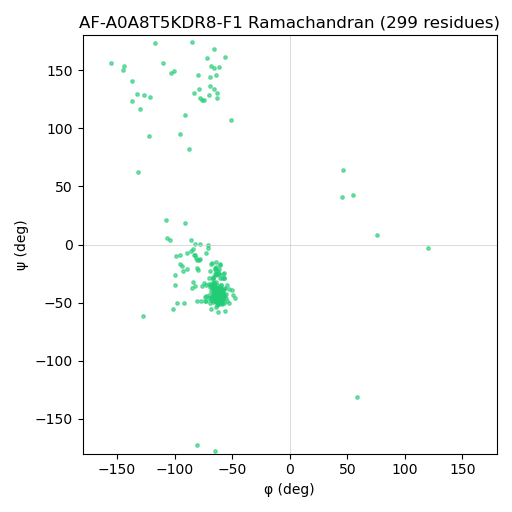1.00 94.50 289 THR A N 1
ATOM 2276 C CA . THR A 1 289 ? 4.803 -16.937 -29.272 1.00 94.50 289 THR A CA 1
ATOM 2277 C C . THR A 1 289 ? 3.731 -15.981 -29.796 1.00 94.50 289 THR A C 1
ATOM 2279 O O . THR A 1 289 ? 3.237 -16.156 -30.907 1.00 94.50 289 THR A O 1
ATOM 2282 N N . ILE A 1 290 ? 3.406 -14.935 -29.030 1.00 93.00 290 ILE A N 1
ATOM 2283 C CA . ILE A 1 290 ? 2.421 -13.915 -29.427 1.00 93.00 290 ILE A CA 1
ATOM 2284 C C . ILE A 1 290 ? 2.885 -13.181 -30.694 1.00 93.00 290 ILE A C 1
ATOM 2286 O O . ILE A 1 290 ? 2.109 -13.043 -31.636 1.00 93.00 290 ILE A O 1
ATOM 2290 N N . VAL A 1 291 ? 4.146 -12.732 -30.725 1.00 93.31 291 VAL A N 1
ATOM 2291 C CA . VAL A 1 291 ? 4.729 -12.024 -31.879 1.00 93.31 291 VAL A CA 1
ATOM 2292 C C . VAL A 1 291 ? 4.713 -12.907 -33.128 1.00 93.31 291 VAL A C 1
ATOM 2294 O O . VAL A 1 291 ? 4.329 -12.446 -34.195 1.00 93.31 291 VAL A O 1
ATOM 2297 N N . TRP A 1 292 ? 5.063 -14.186 -32.998 1.00 93.06 292 TRP A N 1
ATOM 2298 C CA . TRP A 1 292 ? 5.055 -15.132 -34.112 1.00 93.06 292 TRP A CA 1
ATOM 2299 C C . TRP A 1 292 ? 3.654 -15.348 -34.694 1.00 93.06 292 TRP A C 1
ATOM 2301 O O . TRP A 1 292 ? 3.489 -15.365 -35.913 1.00 93.06 292 TRP A O 1
ATOM 2311 N N . PHE A 1 293 ? 2.628 -15.475 -33.844 1.00 92.06 293 PHE A N 1
ATOM 2312 C CA . PHE A 1 293 ? 1.245 -15.598 -34.313 1.00 92.06 293 PHE A CA 1
ATOM 2313 C C . PHE A 1 293 ? 0.776 -14.368 -35.096 1.00 92.06 293 PHE A C 1
ATOM 2315 O O . PHE A 1 293 ? 0.046 -14.518 -36.077 1.00 92.06 293 PHE A O 1
ATOM 2322 N N . ASP A 1 294 ? 1.190 -13.176 -34.673 1.00 90.69 294 ASP A N 1
ATOM 2323 C CA . ASP A 1 294 ? 0.877 -11.924 -35.360 1.00 90.69 294 ASP A CA 1
ATOM 2324 C C . ASP A 1 294 ? 1.589 -11.834 -36.720 1.00 90.69 294 ASP A C 1
ATOM 2326 O O . ASP A 1 294 ? 0.934 -11.647 -37.745 1.00 90.69 294 ASP A O 1
ATOM 2330 N N . GLU A 1 295 ? 2.891 -12.136 -36.768 1.00 89.69 295 GLU A N 1
ATOM 2331 C CA . GLU A 1 295 ? 3.664 -12.188 -38.020 1.00 89.69 295 GLU A CA 1
ATOM 2332 C C . GLU A 1 295 ? 3.094 -13.235 -39.007 1.00 89.69 295 GLU A C 1
ATOM 2334 O O . GLU A 1 295 ? 3.076 -13.022 -40.222 1.00 89.69 295 GLU A O 1
ATOM 2339 N N . LEU A 1 296 ? 2.575 -14.369 -38.518 1.00 88.12 296 LEU A N 1
ATOM 2340 C CA . LEU A 1 296 ? 1.878 -15.361 -39.351 1.00 88.12 296 LEU A CA 1
ATOM 2341 C C . LEU A 1 296 ? 0.518 -14.894 -39.873 1.00 88.12 296 LEU A C 1
ATOM 2343 O O . LEU A 1 296 ? 0.036 -15.411 -40.887 1.00 88.12 296 LEU A O 1
ATOM 2347 N N . LYS A 1 297 ? -0.155 -14.009 -39.140 1.00 84.81 297 LYS A N 1
ATOM 2348 C CA . LYS A 1 297 ? -1.431 -13.435 -39.559 1.00 84.81 297 LYS A CA 1
ATOM 2349 C C . LYS A 1 297 ? -1.196 -12.415 -40.668 1.00 84.81 297 LYS A C 1
ATOM 2351 O O . LYS A 1 297 ? -1.872 -12.510 -41.685 1.00 84.81 297 LYS A O 1
ATOM 2356 N N . GLU A 1 298 ? -0.206 -11.537 -40.511 1.00 80.06 298 GLU A N 1
ATOM 2357 C CA . GLU A 1 298 ? 0.183 -10.557 -41.536 1.00 80.06 298 GLU A CA 1
ATOM 2358 C C . GLU A 1 298 ? 0.631 -11.222 -42.844 1.00 80.06 298 GLU A C 1
ATOM 2360 O O . GLU A 1 298 ? 0.280 -10.757 -43.918 1.00 80.06 298 GLU A O 1
ATOM 2365 N N . ARG A 1 299 ? 1.340 -12.358 -42.789 1.00 80.25 299 ARG A N 1
ATOM 2366 C CA . ARG A 1 299 ? 1.744 -13.101 -44.003 1.00 80.25 299 ARG A CA 1
ATOM 2367 C C . ARG A 1 299 ? 0.587 -13.745 -44.777 1.00 80.25 299 ARG A C 1
ATOM 2369 O O . ARG A 1 299 ? 0.803 -14.200 -45.897 1.00 80.25 299 ARG A O 1
ATOM 2376 N N . ARG A 1 300 ? -0.594 -13.881 -44.166 1.00 68.69 300 ARG A N 1
ATOM 2377 C CA . ARG A 1 300 ? -1.782 -14.505 -44.779 1.00 68.69 300 ARG A CA 1
ATOM 2378 C C . ARG A 1 300 ? -2.784 -13.496 -45.344 1.00 68.69 300 ARG A C 1
ATOM 2380 O O . ARG A 1 300 ? -3.728 -13.927 -46.003 1.00 68.69 300 ARG A O 1
ATOM 2387 N N . THR A 1 301 ? -2.603 -12.211 -45.061 1.00 57.78 301 THR A N 1
ATOM 2388 C CA . THR A 1 301 ? -3.394 -11.088 -45.588 1.00 57.78 301 THR A CA 1
ATOM 2389 C C . THR A 1 301 ? -2.664 -10.408 -46.727 1.00 57.78 301 THR A C 1
ATOM 2391 O O . THR A 1 301 ? -3.343 -10.056 -47.711 1.00 57.78 301 THR A O 1
#